Protein AF-A0AA97PR47-F1 (afdb_monomer)

Nearest PDB structures (foldseek):
  2wfc-assembly1_D  TM=9.381E-01  e=3.858E-17  Arenicola marina
  4k7i-assembly1_A  TM=9.288E-01  e=1.429E-16  Homo sapiens
  1urm-assembly1_A  TM=9.280E-01  e=3.703E-16  Homo sapiens
  2xhf-assembly1_B  TM=8.913E-01  e=1.057E-13  Alvinella pompejana
  2pwj-assembly2_B  TM=8.732E-01  e=4.157E-13  unclassified

Organism: Pyricularia oryzae (strain Y34) (NCBI:txid1143189)

Radius of gyration: 25.34 Å; Cα contacts (8 Å, |Δi|>4): 608; chains: 1; bounding box: 67×64×57 Å

Foldseek 3Di:
DDPQFQKDWDDADPVRRFTKIKGWEQEDEQDDPLQAAFQDGDRHHTYGYFNHHLPDQPSVLSVLVRLCVLLVHDSVQWAWPDQSNHSTTIIIGTPDLRDDDRVSSVVSSSVSSVVRNVDSDDDDPDPPPDDDDDDDDDDDDDDDPDPPPPDPDPDQPQAAFAPAFADQDQQKAALAPVRTDGVLVVQQPWWAKEWEAFDQPDDCVQPFALVLLLPDPCNVVGTAAEYEKLDHNNSQHVSCCVSCVPCPSNYTYIHRVPCPSQVSNVQWDAPCVPPVGIIGFTWMFTGDNRTGRGIQTDPVRHDADCRGPVNVVD

Secondary structure (DSSP, 8-state):
----SSEEEE--BTTB-S-EEEEEEEEE-S--GGG-EEEEE-SS-EEEE-SS-SSTTHHHHHHHHHHHHHHT--GGGEEEEE-TTSSEEEEEE-SGGG-S-HHHHHHHHHHHHHHHHH--S---SSTTS-------PPP---------------PPPSS--TTPBPP--TTEE-SSTT-EE-HHHHTSS--EEEEEES-TT-HHIIIIIHHHHHT-GGGGTS-EEEEEESS-HHHHHHHHHHH-TTS-S-EEEEE-TTSHHHHHTT-EE--HHHHSS-EEPPEEEEEETTEEEEEEE-TTSS-SSTTSHHHHH-

Mean predicted aligned error: 18.0 Å

InterPro domains:
  IPR003746 Protein of unknown function DUF167 [MF_00634] (17-108)
  IPR003746 Protein of unknown function DUF167 [PF02594] (21-94)
  IPR003746 Protein of unknown function DUF167 [SM01152] (19-95)
  IPR003746 Protein of unknown function DUF167 [TIGR00251] (22-93)
  IPR013740 Redoxin [PF08534] (161-313)
  IPR036249 Thioredoxin-like superfamily [SSF52833] (160-313)
  IPR036591 YggU-like superfamily [G3DSA:3.30.1200.10] (10-106)
  IPR036591 YggU-like superfamily [SSF69786] (21-96)
  IPR037944 Peroxiredoxin-5-like [PTHR10430] (159-313)
  IPR037944 Peroxiredoxin-5-like [cd03013] (163-313)

Structure (mmCIF, N/CA/C/O backbone):
data_AF-A0AA97PR47-F1
#
_entry.id   AF-A0AA97PR47-F1
#
loop_
_atom_site.group_PDB
_atom_site.id
_atom_site.type_symbol
_atom_site.label_atom_id
_atom_site.label_alt_id
_atom_site.label_comp_id
_atom_site.label_asym_id
_atom_site.label_entity_id
_atom_site.label_seq_id
_atom_site.pdbx_PDB_ins_code
_atom_site.Cartn_x
_atom_site.Cartn_y
_atom_site.Cartn_z
_atom_site.occupancy
_atom_site.B_iso_or_equiv
_atom_site.auth_seq_id
_atom_site.auth_comp_id
_atom_site.auth_asym_id
_atom_site.auth_atom_id
_atom_site.pdbx_PDB_model_num
ATOM 1 N N . MET A 1 1 ? 42.568 -23.099 -20.112 1.00 41.06 1 MET A N 1
ATOM 2 C CA . MET A 1 1 ? 42.626 -22.320 -21.371 1.00 41.06 1 MET A CA 1
ATOM 3 C C . MET A 1 1 ? 41.409 -22.764 -22.174 1.00 41.06 1 MET A C 1
ATOM 5 O O . MET A 1 1 ? 41.333 -23.950 -22.427 1.00 41.06 1 MET A O 1
ATOM 9 N N . SER A 1 2 ? 40.358 -21.990 -22.435 1.00 37.09 2 SER A N 1
ATOM 10 C CA . SER A 1 2 ? 40.211 -20.559 -22.714 1.00 37.09 2 SER A CA 1
ATOM 11 C C . SER A 1 2 ? 39.035 -19.954 -21.923 1.00 37.09 2 SER A C 1
ATOM 13 O O . SER A 1 2 ? 37.880 -20.312 -22.112 1.00 37.09 2 SER A O 1
ATOM 15 N N . GLN A 1 3 ? 39.320 -19.012 -21.020 1.00 44.62 3 GLN A N 1
ATOM 16 C CA . GLN A 1 3 ? 38.288 -18.185 -20.379 1.00 44.62 3 GLN A CA 1
ATOM 17 C C . GLN A 1 3 ? 38.191 -16.835 -21.090 1.00 44.62 3 GLN A C 1
ATOM 19 O O . GLN A 1 3 ? 38.494 -15.792 -20.518 1.00 44.62 3 GLN A O 1
ATOM 24 N N . LEU A 1 4 ? 37.803 -16.875 -22.360 1.00 48.03 4 LEU A N 1
ATOM 25 C CA . LEU A 1 4 ? 37.460 -15.699 -23.155 1.00 48.03 4 LEU A CA 1
ATOM 26 C C . LEU A 1 4 ? 36.195 -16.049 -23.929 1.00 48.03 4 LEU A C 1
ATOM 28 O O . LEU A 1 4 ? 36.236 -16.554 -25.041 1.00 48.03 4 LEU A O 1
ATOM 32 N N . GLY A 1 5 ? 35.082 -15.880 -23.229 1.00 62.56 5 GLY A N 1
ATOM 33 C CA . GLY A 1 5 ? 33.738 -15.985 -23.755 1.00 62.56 5 GLY A CA 1
ATOM 34 C C . GLY A 1 5 ? 32.876 -14.933 -23.063 1.00 62.56 5 GLY A C 1
ATOM 35 O O . GLY A 1 5 ? 33.103 -14.607 -21.891 1.00 62.56 5 GLY A O 1
ATOM 36 N N . SER A 1 6 ? 31.862 -14.432 -23.756 1.00 72.69 6 SER A N 1
ATOM 37 C CA . SER A 1 6 ? 30.798 -13.576 -23.225 1.00 72.69 6 SER A CA 1
ATOM 38 C C . SER A 1 6 ? 30.040 -14.226 -22.059 1.00 72.69 6 SER A C 1
ATOM 40 O O . SER A 1 6 ? 29.321 -13.543 -21.331 1.00 72.69 6 SER A O 1
ATOM 42 N N . ILE A 1 7 ? 30.243 -15.531 -21.843 1.00 84.50 7 ILE A N 1
ATOM 43 C CA . ILE A 1 7 ? 29.637 -16.357 -20.803 1.00 84.50 7 ILE A CA 1
ATOM 44 C C . ILE A 1 7 ? 30.730 -17.084 -20.014 1.00 84.50 7 ILE A C 1
ATOM 46 O O . ILE A 1 7 ? 31.576 -17.764 -20.593 1.00 84.50 7 ILE A O 1
ATOM 50 N N . ARG A 1 8 ? 30.694 -16.982 -18.685 1.00 84.44 8 ARG A N 1
ATOM 51 C CA . ARG A 1 8 ? 31.616 -17.664 -17.769 1.00 84.44 8 ARG A CA 1
ATOM 52 C C . ARG A 1 8 ? 30.838 -18.401 -16.688 1.00 84.44 8 ARG A C 1
ATOM 54 O O . ARG A 1 8 ? 30.037 -17.792 -15.990 1.00 84.44 8 ARG A O 1
ATOM 61 N N . TYR A 1 9 ? 31.108 -19.685 -16.501 1.00 82.44 9 TYR A N 1
ATOM 62 C CA . TYR A 1 9 ? 30.558 -20.444 -15.382 1.00 82.44 9 TYR A CA 1
ATOM 63 C C . TYR A 1 9 ? 31.416 -20.262 -14.124 1.00 82.44 9 TYR A C 1
ATOM 65 O O . TYR A 1 9 ? 32.647 -20.218 -14.187 1.00 82.44 9 TYR A O 1
ATOM 73 N N . VAL A 1 10 ? 30.761 -20.135 -12.975 1.00 81.88 10 VAL A N 1
ATOM 74 C CA . VAL A 1 10 ? 31.379 -20.060 -11.653 1.00 81.88 10 VAL A CA 1
ATOM 75 C C . VAL A 1 10 ? 30.802 -21.194 -10.817 1.00 81.88 10 VAL A C 1
ATOM 77 O O . VAL A 1 10 ? 29.638 -21.159 -10.418 1.00 81.88 10 VAL A O 1
ATOM 80 N N . ALA A 1 11 ? 31.622 -22.212 -10.563 1.00 75.56 11 ALA A N 1
ATOM 81 C CA . ALA A 1 11 ? 31.236 -23.341 -9.729 1.00 75.56 11 ALA A CA 1
ATOM 82 C C . ALA A 1 11 ? 30.992 -22.908 -8.273 1.00 75.56 11 ALA A C 1
ATOM 84 O O . ALA A 1 11 ? 31.583 -21.941 -7.782 1.00 75.56 11 ALA A O 1
ATOM 85 N N . ALA A 1 12 ? 30.142 -23.658 -7.571 1.00 72.56 12 ALA A N 1
ATOM 86 C CA . ALA A 1 12 ? 29.904 -23.453 -6.149 1.00 72.56 12 ALA A CA 1
ATOM 87 C C . ALA A 1 12 ? 31.213 -23.594 -5.352 1.00 72.56 12 ALA A C 1
ATOM 89 O O . ALA A 1 12 ? 32.002 -24.514 -5.567 1.00 72.56 12 ALA A O 1
ATOM 90 N N . THR A 1 13 ? 31.436 -22.692 -4.401 1.00 71.94 13 THR A N 1
ATOM 91 C CA . THR A 1 13 ? 32.586 -22.725 -3.487 1.00 71.94 13 THR A CA 1
ATOM 92 C C . THR A 1 13 ? 32.103 -22.741 -2.040 1.00 71.94 13 THR A C 1
ATOM 94 O O . THR A 1 13 ? 30.945 -22.441 -1.759 1.00 71.94 13 THR A O 1
ATOM 97 N N . LYS A 1 14 ? 33.000 -23.005 -1.079 1.00 60.78 14 LYS A N 1
ATOM 98 C CA . LYS A 1 14 ? 32.672 -22.934 0.361 1.00 60.78 14 LYS A CA 1
ATOM 99 C C . LYS A 1 14 ? 32.077 -21.578 0.792 1.00 60.78 14 LYS A C 1
ATOM 101 O O . LYS A 1 14 ? 31.361 -21.530 1.784 1.00 60.78 14 LYS A O 1
ATOM 106 N N . LYS A 1 15 ? 32.366 -20.492 0.060 1.00 56.78 15 LYS A N 1
ATOM 107 C CA . LYS A 1 15 ? 31.888 -19.123 0.336 1.00 56.78 15 LYS A CA 1
ATOM 108 C C . LYS A 1 15 ? 30.610 -18.755 -0.440 1.00 56.78 15 LYS A C 1
ATOM 110 O O . LYS A 1 15 ? 29.931 -17.800 -0.077 1.00 56.78 15 LYS A O 1
ATOM 115 N N . SER A 1 16 ? 30.271 -19.492 -1.498 1.00 59.31 16 SER A N 1
ATOM 116 C CA . SER A 1 16 ? 29.069 -19.276 -2.314 1.00 59.31 16 SER A CA 1
ATOM 117 C C . SER A 1 16 ? 28.518 -20.637 -2.748 1.00 59.31 16 SER A C 1
ATOM 119 O O . SER A 1 16 ? 29.044 -21.226 -3.692 1.00 59.31 16 SER A O 1
ATOM 121 N N . PRO A 1 17 ? 27.498 -21.166 -2.046 1.00 60.16 17 PRO A N 1
ATOM 122 C CA . PRO A 1 17 ? 27.082 -22.564 -2.170 1.00 60.16 17 PRO A CA 1
ATOM 123 C C . PRO A 1 17 ? 26.329 -22.879 -3.471 1.00 60.16 17 PRO A C 1
ATOM 125 O O . PRO A 1 17 ? 26.048 -24.042 -3.743 1.00 60.16 17 PRO A O 1
ATOM 128 N N . LEU A 1 18 ? 25.994 -21.864 -4.270 1.00 66.56 18 LEU A N 1
ATOM 129 C CA . LEU A 1 18 ? 25.278 -22.011 -5.532 1.00 66.56 18 LEU A CA 1
ATOM 130 C C . LEU A 1 18 ? 26.221 -21.732 -6.700 1.00 66.56 18 LEU A C 1
ATOM 132 O O . LEU A 1 18 ? 26.948 -20.739 -6.693 1.00 66.56 18 LEU A O 1
ATOM 136 N N . ALA A 1 19 ? 26.188 -22.610 -7.701 1.00 76.62 19 ALA A N 1
ATOM 137 C CA . ALA A 1 19 ? 26.830 -22.350 -8.978 1.00 76.62 19 ALA A CA 1
ATOM 138 C C . ALA A 1 19 ? 26.094 -21.223 -9.714 1.00 76.62 19 ALA A C 1
ATOM 140 O O . ALA A 1 19 ? 24.863 -21.137 -9.662 1.00 76.62 19 ALA A O 1
ATOM 141 N N . ALA A 1 20 ? 26.849 -20.356 -10.380 1.00 82.62 20 ALA A N 1
ATOM 142 C CA . ALA A 1 20 ? 26.328 -19.172 -11.046 1.00 82.62 20 ALA A CA 1
ATOM 143 C C . ALA A 1 20 ? 26.985 -18.973 -12.412 1.00 82.62 20 ALA A C 1
ATOM 145 O O . ALA A 1 20 ? 28.106 -19.414 -12.661 1.00 82.62 20 ALA A O 1
ATOM 146 N N . LEU A 1 21 ? 26.293 -18.275 -13.303 1.00 86.94 21 LEU A N 1
ATOM 147 C CA . LEU A 1 21 ? 26.762 -17.966 -14.646 1.00 86.94 21 LEU A CA 1
ATOM 148 C C . LEU A 1 21 ? 26.925 -16.453 -14.798 1.00 86.94 21 LEU A C 1
ATOM 150 O O . LEU A 1 21 ? 26.006 -15.690 -14.531 1.00 86.94 21 LEU A O 1
ATOM 154 N N . LEU A 1 22 ? 28.109 -16.009 -15.198 1.00 88.00 22 LEU A N 1
ATOM 155 C CA . LEU A 1 22 ? 28.434 -14.610 -15.437 1.00 88.00 22 LEU A CA 1
ATOM 156 C C . LEU A 1 22 ? 28.347 -14.308 -16.932 1.00 88.00 22 LEU A C 1
ATOM 158 O O . LEU A 1 22 ? 29.088 -14.884 -17.725 1.00 88.00 22 LEU A O 1
ATOM 162 N N . LEU A 1 23 ? 27.485 -13.367 -17.301 1.00 89.19 23 LEU A N 1
ATOM 163 C CA . LEU A 1 23 ? 27.398 -12.808 -18.645 1.00 89.19 23 LEU A CA 1
ATOM 164 C C . LEU A 1 23 ? 28.085 -11.453 -18.705 1.00 89.19 23 LEU A C 1
ATOM 166 O O . LEU A 1 23 ? 27.822 -10.580 -17.875 1.00 89.19 23 LEU A O 1
ATOM 170 N N . LYS A 1 24 ? 28.911 -11.254 -19.725 1.00 90.19 24 LYS A N 1
ATOM 171 C CA . LYS A 1 24 ? 29.370 -9.932 -20.143 1.00 90.19 24 LYS A CA 1
ATOM 172 C C . LYS A 1 24 ? 28.381 -9.379 -21.154 1.00 90.19 24 LYS A C 1
ATOM 174 O O . LYS A 1 24 ? 28.201 -9.955 -22.224 1.00 90.19 24 LYS A O 1
ATOM 179 N N . CYS A 1 25 ? 27.758 -8.263 -20.815 1.00 89.31 25 CYS A N 1
ATOM 180 C CA . CYS A 1 25 ? 26.741 -7.629 -21.636 1.00 89.31 25 CYS A CA 1
ATOM 181 C C . CYS A 1 25 ? 27.183 -6.224 -22.042 1.00 89.31 25 CYS A C 1
ATOM 183 O O . CYS A 1 25 ? 27.591 -5.439 -21.186 1.00 89.31 25 CYS A O 1
ATOM 185 N N . HIS A 1 26 ? 27.027 -5.889 -23.319 1.00 90.06 26 HIS A N 1
ATOM 186 C CA . HIS A 1 26 ? 27.176 -4.529 -23.824 1.00 90.06 26 HIS A CA 1
ATOM 187 C C . HIS A 1 26 ? 25.794 -3.933 -24.090 1.00 90.06 26 HIS A C 1
ATOM 189 O O . HIS A 1 26 ? 25.051 -4.417 -24.942 1.00 90.06 26 HIS A O 1
ATOM 195 N N . VAL A 1 27 ? 25.423 -2.899 -23.342 1.00 90.06 27 VAL A N 1
ATOM 196 C CA . VAL A 1 27 ? 24.063 -2.351 -23.337 1.00 90.06 27 VAL A CA 1
ATOM 197 C C . VAL A 1 27 ? 23.990 -1.081 -24.182 1.00 90.06 27 VAL A C 1
ATOM 199 O O . VAL A 1 27 ? 24.703 -0.115 -23.917 1.00 90.06 27 VAL A O 1
ATOM 202 N N . LYS A 1 28 ? 23.080 -1.060 -25.157 1.00 88.25 28 LYS A N 1
ATOM 203 C CA . LYS A 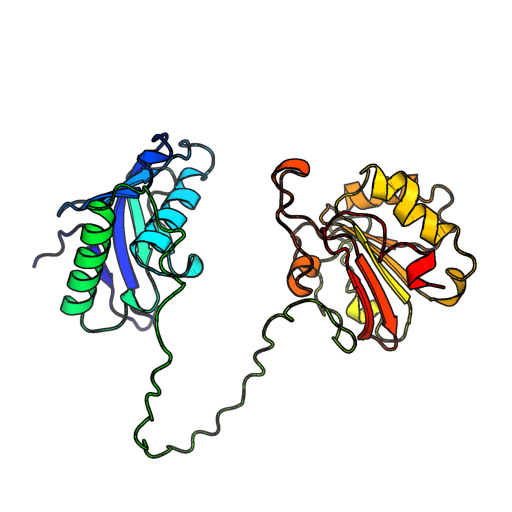1 28 ? 22.728 0.081 -26.012 1.00 88.25 28 LYS A CA 1
ATOM 204 C C . LYS A 1 28 ? 21.407 0.696 -25.508 1.00 88.25 28 LYS A C 1
ATOM 206 O O . LYS A 1 28 ? 20.338 0.163 -25.819 1.00 88.25 28 LYS A O 1
ATOM 211 N N . PRO A 1 29 ? 21.460 1.752 -24.672 1.00 86.44 29 PRO A N 1
ATOM 212 C CA . PRO A 1 29 ? 20.271 2.404 -24.124 1.00 86.44 29 PRO A CA 1
ATOM 213 C C . PRO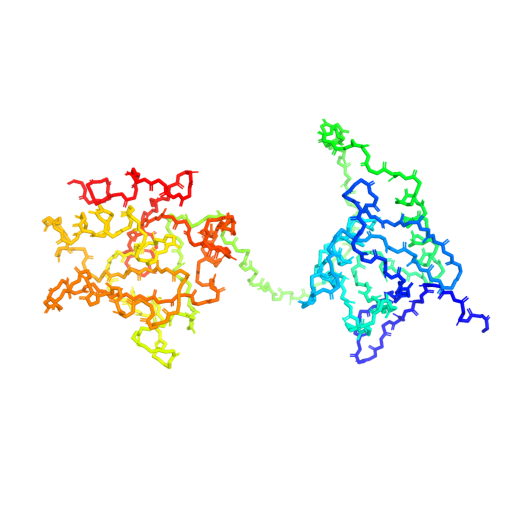 A 1 29 ? 19.579 3.310 -25.149 1.00 86.44 29 PRO A C 1
ATOM 215 O O . PRO A 1 29 ? 20.198 3.757 -26.113 1.00 86.44 29 PRO A O 1
ATOM 218 N N . GLY A 1 30 ? 18.302 3.618 -24.912 1.00 82.38 30 GLY A N 1
ATOM 219 C CA . GLY A 1 30 ? 17.502 4.493 -25.777 1.00 82.38 30 GLY A CA 1
ATOM 220 C C . GLY A 1 30 ? 17.072 3.854 -27.102 1.00 82.38 30 GLY A C 1
ATOM 221 O O . GLY A 1 30 ? 16.787 4.564 -28.067 1.00 82.38 30 GLY A O 1
ATOM 222 N N . ALA A 1 31 ? 17.033 2.523 -27.181 1.00 81.12 31 ALA A N 1
ATOM 223 C CA . ALA A 1 31 ? 16.500 1.829 -28.347 1.00 81.12 31 ALA A CA 1
ATOM 224 C C . ALA A 1 31 ? 14.974 2.028 -28.466 1.00 81.12 31 ALA A C 1
ATOM 226 O O . ALA A 1 31 ? 14.256 2.217 -27.489 1.00 81.12 31 ALA A O 1
ATOM 227 N N . SER A 1 32 ? 14.435 1.946 -29.680 1.00 78.81 32 SER A N 1
ATOM 228 C CA . SER A 1 32 ? 12.980 1.896 -29.879 1.00 78.81 32 SER A CA 1
ATOM 229 C C . SER A 1 32 ? 12.398 0.638 -29.225 1.00 78.81 32 SER A C 1
ATOM 231 O O . SER A 1 32 ? 13.042 -0.408 -29.282 1.00 78.81 32 SER A O 1
ATOM 233 N N . LYS A 1 33 ? 11.157 0.680 -28.717 1.00 74.50 33 LYS A N 1
ATOM 234 C CA . LYS A 1 33 ? 10.490 -0.491 -28.102 1.00 74.50 33 LYS A CA 1
ATOM 235 C C . LYS A 1 33 ? 10.511 -1.753 -28.985 1.00 74.50 33 LYS A C 1
ATOM 237 O O . LYS A 1 33 ? 10.700 -2.845 -28.475 1.00 74.50 33 LYS A O 1
ATOM 242 N N . ALA A 1 34 ? 10.415 -1.604 -30.310 1.00 74.25 34 ALA A N 1
ATOM 243 C CA . ALA A 1 34 ? 10.492 -2.718 -31.268 1.00 74.25 34 ALA A CA 1
ATOM 244 C C . ALA A 1 34 ? 11.881 -3.390 -31.370 1.00 74.25 34 ALA A C 1
ATOM 246 O O . ALA A 1 34 ? 12.005 -4.497 -31.885 1.00 74.25 34 ALA A O 1
ATOM 247 N N . ARG A 1 35 ? 12.939 -2.711 -30.909 1.00 73.62 35 ARG A N 1
ATOM 248 C CA . ARG A 1 35 ? 14.331 -3.191 -30.926 1.00 73.62 35 ARG A CA 1
ATOM 249 C C . ARG A 1 35 ? 14.827 -3.577 -29.533 1.00 73.62 35 ARG A C 1
ATOM 251 O O . ARG A 1 35 ? 16.013 -3.835 -29.373 1.00 73.62 35 ARG A O 1
ATOM 258 N N . GLU A 1 36 ? 13.954 -3.574 -28.529 1.00 81.50 36 GLU A N 1
ATOM 259 C CA . GLU A 1 36 ? 14.299 -3.982 -27.170 1.00 81.50 36 GLU A CA 1
ATOM 260 C C . GLU A 1 36 ? 14.486 -5.504 -27.106 1.00 81.50 36 GLU A C 1
ATOM 262 O O . GLU A 1 36 ? 13.597 -6.260 -27.493 1.00 81.50 36 GLU A O 1
ATOM 267 N N . GLY A 1 37 ? 15.647 -5.962 -26.634 1.00 85.62 37 GLY A N 1
ATOM 268 C CA . GLY A 1 37 ? 15.981 -7.385 -26.620 1.00 85.62 37 GLY A CA 1
ATOM 269 C C . GLY A 1 37 ? 17.475 -7.678 -26.744 1.00 85.62 37 GLY A C 1
ATOM 270 O O . GLY A 1 37 ? 18.323 -6.789 -26.632 1.00 85.62 37 GLY A O 1
ATOM 271 N N . VAL A 1 38 ? 17.797 -8.952 -26.980 1.00 86.56 38 VAL A N 1
ATOM 272 C CA . VAL A 1 38 ? 19.162 -9.392 -27.304 1.00 86.56 38 VAL A CA 1
ATOM 273 C C . VAL A 1 38 ? 19.432 -9.059 -28.769 1.00 86.56 38 VAL A C 1
ATOM 275 O O . VAL A 1 38 ? 18.811 -9.635 -29.656 1.00 86.56 38 VAL A O 1
ATOM 278 N N . ALA A 1 39 ? 20.340 -8.124 -29.031 1.00 81.75 39 ALA A N 1
ATOM 279 C CA . ALA A 1 39 ? 20.661 -7.690 -30.388 1.00 81.75 39 ALA A CA 1
ATOM 280 C C . ALA A 1 39 ? 21.570 -8.702 -31.092 1.00 81.75 39 ALA A C 1
ATOM 282 O O . ALA A 1 39 ? 21.288 -9.121 -32.212 1.00 81.75 39 ALA A O 1
ATOM 283 N N . ALA A 1 40 ? 22.636 -9.126 -30.415 1.00 81.19 40 ALA A N 1
ATOM 284 C CA . ALA A 1 40 ? 23.590 -10.098 -30.925 1.00 81.19 40 ALA A CA 1
ATOM 285 C C . ALA A 1 40 ? 24.284 -10.827 -29.771 1.00 81.19 40 ALA A C 1
ATOM 287 O O . ALA A 1 40 ? 24.450 -10.287 -28.678 1.00 81.19 40 ALA A O 1
ATOM 288 N N . VAL A 1 41 ? 24.717 -12.058 -30.027 1.00 84.31 41 VAL A N 1
ATOM 289 C CA . VAL A 1 41 ? 25.538 -12.844 -29.101 1.00 84.31 41 VAL A CA 1
ATOM 290 C C . VAL A 1 41 ? 26.885 -13.061 -29.776 1.00 84.31 41 VAL A C 1
ATOM 292 O O . VAL A 1 41 ? 26.957 -13.842 -30.725 1.00 84.31 41 VAL A O 1
ATOM 295 N N . THR A 1 42 ? 27.923 -12.356 -29.326 1.00 80.62 42 THR A N 1
ATOM 296 C CA . THR A 1 42 ? 29.298 -12.556 -29.803 1.00 80.62 42 THR A CA 1
ATOM 297 C C . THR A 1 42 ? 30.119 -13.324 -28.772 1.00 80.62 42 THR A C 1
ATOM 299 O O . THR A 1 42 ? 29.682 -13.546 -27.635 1.00 80.62 42 THR A O 1
ATOM 302 N N . ASP A 1 43 ? 31.319 -13.738 -29.169 1.00 76.19 43 ASP A N 1
ATOM 303 C CA . ASP A 1 43 ? 32.248 -14.426 -28.274 1.00 76.19 43 ASP A CA 1
ATOM 304 C C . ASP A 1 43 ? 32.798 -13.490 -27.187 1.00 76.19 43 ASP A C 1
ATOM 306 O O . ASP A 1 43 ? 33.157 -13.960 -26.114 1.00 76.19 43 ASP A O 1
ATOM 310 N N . ASP A 1 44 ? 32.765 -12.168 -27.390 1.00 78.25 44 ASP A N 1
ATOM 311 C CA . ASP A 1 44 ? 33.285 -11.186 -26.430 1.00 78.25 44 ASP A CA 1
ATOM 312 C C . ASP A 1 44 ? 32.210 -10.609 -25.498 1.00 78.25 44 ASP A C 1
ATOM 314 O O . ASP A 1 44 ? 32.446 -10.440 -24.294 1.00 78.25 44 ASP A O 1
ATOM 318 N N . ALA A 1 45 ? 31.014 -10.322 -26.025 1.00 85.44 45 ALA A N 1
ATOM 319 C CA . ALA A 1 45 ? 29.905 -9.764 -25.256 1.00 85.44 45 ALA A CA 1
ATOM 320 C C . ALA A 1 45 ? 28.525 -10.127 -25.832 1.00 85.44 45 ALA A C 1
ATOM 322 O O . ALA A 1 45 ? 28.336 -10.346 -27.026 1.00 85.44 45 ALA A O 1
ATOM 323 N N . VAL A 1 46 ? 27.517 -10.134 -24.965 1.00 88.31 46 VAL A N 1
ATOM 324 C CA . VAL A 1 46 ? 26.108 -10.170 -25.366 1.00 88.31 46 VAL A CA 1
ATOM 325 C C . VAL A 1 46 ? 25.636 -8.735 -25.574 1.00 88.31 46 VAL A C 1
ATOM 327 O O . VAL A 1 46 ? 25.560 -7.957 -24.622 1.00 88.31 46 VAL A O 1
ATOM 330 N N . GLU A 1 47 ? 25.319 -8.359 -26.807 1.00 87.94 47 GLU A N 1
ATOM 331 C CA . GLU A 1 47 ? 24.765 -7.041 -27.095 1.00 87.94 47 GLU A CA 1
ATOM 332 C C . GLU A 1 47 ? 23.281 -6.991 -26.729 1.00 87.94 47 GLU A C 1
ATOM 334 O O . GLU A 1 47 ? 22.471 -7.783 -27.217 1.00 87.94 47 GLU A O 1
ATOM 339 N N . LEU A 1 48 ? 22.908 -6.027 -25.893 1.00 89.12 48 LEU A N 1
ATOM 340 C CA . LEU A 1 48 ? 21.540 -5.813 -25.439 1.00 89.12 48 LEU A CA 1
ATOM 341 C C . LEU A 1 48 ? 21.068 -4.427 -25.859 1.00 89.12 48 LEU A C 1
ATOM 343 O O . LEU A 1 48 ? 21.723 -3.430 -25.564 1.00 89.12 48 LEU A O 1
ATOM 347 N N . CYS A 1 49 ? 19.897 -4.352 -26.474 1.00 86.38 49 CYS A N 1
ATOM 348 C CA . CYS A 1 49 ? 19.208 -3.096 -26.731 1.00 86.38 49 CYS A CA 1
ATOM 349 C C . CYS A 1 49 ? 18.121 -2.913 -25.675 1.00 86.38 49 CYS A C 1
ATOM 351 O O . CYS A 1 49 ? 17.261 -3.780 -25.506 1.00 86.38 49 CYS A O 1
ATOM 353 N N . VAL A 1 50 ? 18.149 -1.786 -24.967 1.00 88.00 50 VAL A N 1
ATOM 354 C CA . VAL A 1 50 ? 17.130 -1.443 -23.966 1.00 88.00 50 VAL A CA 1
ATOM 355 C C . VAL A 1 50 ? 16.470 -0.126 -24.331 1.00 88.00 50 VAL A C 1
ATOM 357 O O . VAL A 1 50 ? 17.136 0.811 -24.772 1.00 88.00 50 VAL A O 1
ATOM 360 N N . SER A 1 51 ? 15.152 -0.057 -24.159 1.00 84.25 51 SER A N 1
ATOM 361 C CA . SER A 1 51 ? 14.384 1.153 -24.463 1.00 84.25 51 SER A CA 1
ATOM 362 C C . SER A 1 51 ? 14.573 2.257 -23.424 1.00 84.25 51 SER A C 1
ATOM 364 O O . SER A 1 51 ? 14.472 3.441 -23.745 1.00 84.25 51 SER A O 1
ATOM 366 N N . ALA A 1 52 ? 14.931 1.876 -22.196 1.00 85.12 52 ALA A N 1
ATOM 367 C CA . ALA A 1 52 ? 15.268 2.797 -21.122 1.00 85.12 52 ALA A CA 1
ATOM 368 C C . ALA A 1 52 ? 16.466 3.693 -21.479 1.00 85.12 52 ALA A C 1
ATOM 370 O O . ALA A 1 52 ? 17.446 3.252 -22.093 1.00 85.12 52 ALA A O 1
ATOM 371 N N . GLN A 1 53 ? 16.402 4.955 -21.052 1.00 84.38 53 GLN A N 1
ATOM 372 C CA . GLN A 1 53 ? 17.517 5.887 -21.188 1.00 84.38 53 GLN A CA 1
ATOM 373 C C . GLN A 1 53 ? 18.613 5.576 -20.157 1.00 84.38 53 GLN A C 1
ATOM 375 O O . GLN A 1 53 ? 18.388 4.911 -19.145 1.00 84.38 53 GLN A O 1
ATOM 380 N N . ALA A 1 54 ? 19.827 6.076 -20.398 1.00 78.25 54 ALA A N 1
ATOM 381 C CA . ALA A 1 54 ? 20.956 5.953 -19.474 1.00 78.25 54 ALA A CA 1
ATOM 382 C C . ALA A 1 54 ? 20.823 6.903 -18.261 1.00 78.25 54 ALA A C 1
ATOM 384 O O . ALA A 1 54 ? 21.733 7.677 -17.973 1.00 78.25 54 ALA A O 1
ATOM 385 N N . ARG A 1 55 ? 19.677 6.877 -17.570 1.00 77.25 55 ARG A N 1
ATOM 386 C CA . ARG A 1 55 ? 19.351 7.725 -16.413 1.00 77.25 55 ARG A CA 1
ATOM 387 C C . ARG A 1 55 ? 19.100 6.858 -15.182 1.00 77.25 55 ARG A C 1
ATOM 389 O O . ARG A 1 55 ? 18.492 5.799 -15.290 1.00 77.25 55 ARG A O 1
ATOM 396 N N . GLU A 1 56 ? 19.659 7.276 -14.046 1.00 72.12 56 GLU A N 1
ATOM 397 C CA . GLU A 1 56 ? 19.393 6.779 -12.680 1.00 72.12 56 GLU A CA 1
ATOM 398 C C . GLU A 1 56 ? 19.047 5.278 -12.520 1.00 72.12 56 GLU A C 1
ATOM 400 O O . GLU A 1 56 ? 18.140 4.886 -11.793 1.00 72.12 56 GLU A O 1
ATOM 405 N N . GLY A 1 57 ? 19.792 4.390 -13.188 1.00 78.75 57 GLY A N 1
ATOM 406 C CA . GLY A 1 57 ? 19.622 2.939 -13.041 1.00 78.75 57 GLY A CA 1
ATOM 407 C C . GLY A 1 57 ? 18.411 2.328 -13.762 1.00 78.75 57 GLY A C 1
ATOM 408 O O . GLY A 1 57 ? 18.214 1.114 -13.664 1.00 78.75 57 GLY A O 1
ATOM 409 N N . GLU A 1 58 ? 17.647 3.088 -14.546 1.00 81.75 58 GLU A N 1
ATOM 410 C CA . GLU A 1 58 ? 16.551 2.558 -15.374 1.00 81.75 58 GLU A CA 1
ATOM 411 C C . GLU A 1 58 ? 17.053 1.528 -16.390 1.00 81.75 58 GLU A C 1
ATOM 413 O O . GLU A 1 58 ? 16.495 0.436 -16.514 1.00 81.75 58 GLU A O 1
ATOM 418 N N . ALA A 1 59 ? 18.185 1.817 -17.041 1.00 80.62 59 ALA A N 1
ATOM 419 C CA . ALA A 1 59 ? 18.851 0.874 -17.936 1.00 80.62 59 ALA A CA 1
ATOM 420 C C . ALA A 1 59 ? 19.248 -0.432 -17.223 1.00 80.62 59 ALA A C 1
ATOM 422 O O . ALA A 1 59 ? 19.189 -1.502 -17.822 1.00 80.62 59 ALA A O 1
ATOM 423 N N . ASN A 1 60 ? 19.604 -0.380 -15.934 1.00 88.31 60 ASN A N 1
ATOM 424 C CA . ASN A 1 60 ? 19.953 -1.577 -15.162 1.00 88.31 60 ASN A CA 1
ATOM 425 C C . ASN A 1 60 ? 18.717 -2.455 -14.926 1.00 88.31 60 ASN A C 1
ATOM 427 O O . ASN A 1 60 ? 18.780 -3.669 -15.114 1.00 88.31 60 ASN A O 1
ATOM 431 N N . LYS A 1 61 ? 17.577 -1.842 -14.581 1.00 87.56 61 LYS A N 1
ATOM 432 C CA . LYS A 1 61 ? 16.296 -2.550 -14.430 1.00 87.56 61 LYS A CA 1
ATOM 433 C C . LYS A 1 61 ? 15.848 -3.175 -15.755 1.00 87.56 61 LYS A C 1
ATOM 435 O O . LYS A 1 61 ? 15.450 -4.338 -15.775 1.00 87.56 61 LYS A O 1
ATOM 440 N N . ALA A 1 62 ? 15.973 -2.441 -16.860 1.00 87.69 62 ALA A N 1
ATOM 441 C CA . ALA A 1 62 ? 15.618 -2.934 -18.189 1.00 87.69 62 ALA A CA 1
ATOM 442 C C . ALA A 1 62 ? 16.476 -4.140 -18.614 1.00 87.69 62 ALA A C 1
ATOM 444 O O . ALA A 1 62 ? 15.942 -5.131 -19.104 1.00 87.69 62 ALA A O 1
ATOM 445 N N . VAL A 1 63 ? 17.786 -4.117 -18.342 1.00 88.12 63 VAL A N 1
ATOM 446 C CA . VAL A 1 63 ? 18.694 -5.249 -18.617 1.00 88.12 63 VAL A CA 1
ATOM 447 C C . VAL A 1 63 ? 18.259 -6.517 -17.882 1.00 88.12 63 VAL A C 1
ATOM 449 O O . VAL A 1 63 ? 18.218 -7.589 -18.486 1.00 88.12 63 VAL A O 1
ATOM 452 N N . VAL A 1 64 ? 17.895 -6.402 -16.601 1.00 89.62 64 VAL A N 1
ATOM 453 C CA . VAL A 1 64 ? 17.405 -7.539 -15.802 1.00 89.62 64 VAL A CA 1
ATOM 454 C C . VAL A 1 64 ? 16.135 -8.129 -16.417 1.00 89.62 64 VAL A C 1
ATOM 456 O O . VAL A 1 64 ? 16.013 -9.348 -16.524 1.00 89.62 64 VAL A O 1
ATOM 459 N N . ILE A 1 65 ? 15.209 -7.283 -16.878 1.00 88.56 65 ILE A N 1
ATOM 460 C CA . ILE A 1 65 ? 13.958 -7.721 -17.512 1.00 88.56 65 ILE A CA 1
ATOM 461 C C . ILE A 1 65 ? 14.228 -8.430 -18.844 1.00 88.56 65 ILE A C 1
ATOM 463 O O . ILE A 1 65 ? 13.679 -9.508 -19.077 1.00 88.56 65 ILE A O 1
ATOM 467 N N . VAL A 1 66 ? 15.069 -7.853 -19.706 1.00 88.44 66 VAL A N 1
ATOM 468 C CA . VAL A 1 66 ? 15.403 -8.431 -21.017 1.00 88.44 66 VAL A CA 1
ATOM 469 C C . VAL A 1 66 ? 16.062 -9.801 -20.857 1.00 88.44 66 VAL A C 1
ATOM 471 O O . VAL A 1 66 ? 15.652 -10.756 -21.515 1.00 88.44 66 VAL A O 1
ATOM 474 N N . LEU A 1 67 ? 17.025 -9.934 -19.943 1.00 88.62 67 LEU A N 1
ATOM 475 C CA . LEU A 1 67 ? 17.719 -11.203 -19.702 1.00 88.62 67 LEU A CA 1
ATOM 476 C C . LEU A 1 67 ? 16.826 -12.251 -19.031 1.00 88.62 67 LEU A C 1
ATOM 478 O O . LEU A 1 67 ? 16.863 -13.416 -19.420 1.00 88.62 67 LEU A O 1
ATOM 482 N N . SER A 1 68 ? 15.984 -11.847 -18.075 1.00 89.00 68 SER A N 1
ATOM 483 C CA . SER A 1 68 ? 14.984 -12.727 -17.453 1.00 89.00 68 SER A CA 1
ATOM 484 C C . SER A 1 68 ? 14.046 -13.329 -18.506 1.00 89.00 68 SER A C 1
ATOM 486 O O . SER A 1 68 ? 13.833 -14.541 -18.509 1.00 89.00 68 SER A O 1
ATOM 488 N N . LYS A 1 69 ? 13.564 -12.515 -19.456 1.00 86.50 69 LYS A N 1
ATOM 489 C CA . LYS A 1 69 ? 12.727 -12.981 -20.574 1.00 86.50 69 LYS A CA 1
ATOM 490 C C . LYS A 1 69 ? 13.492 -13.878 -21.547 1.00 86.50 69 LYS A C 1
ATOM 492 O O . LYS A 1 69 ? 12.979 -14.928 -21.918 1.00 86.50 69 LYS A O 1
ATOM 497 N N . ALA A 1 70 ? 14.707 -13.491 -21.937 1.00 85.88 70 ALA A N 1
ATOM 498 C CA . ALA A 1 70 ? 15.521 -14.247 -22.891 1.00 85.88 70 ALA A CA 1
ATOM 499 C C . ALA A 1 70 ? 15.896 -15.648 -22.376 1.00 85.88 70 ALA A C 1
ATOM 501 O O . ALA A 1 70 ? 15.990 -16.590 -23.158 1.00 85.88 70 ALA A O 1
ATOM 502 N N . LEU A 1 71 ? 16.095 -15.786 -21.063 1.00 85.25 71 LEU A N 1
ATOM 503 C CA . LEU A 1 71 ? 16.537 -17.030 -20.432 1.00 85.25 71 LEU A CA 1
ATOM 504 C C . LEU A 1 71 ? 15.414 -17.811 -19.738 1.00 85.25 71 LEU A C 1
ATOM 506 O O . LEU A 1 71 ? 15.659 -18.916 -19.257 1.00 85.25 71 LEU A O 1
ATOM 510 N N . GLY A 1 72 ? 14.198 -17.259 -19.663 1.00 84.31 72 GLY A N 1
ATOM 511 C CA . GLY A 1 72 ? 13.071 -17.883 -18.961 1.00 84.31 72 GLY A CA 1
ATOM 512 C C . GLY A 1 72 ? 13.294 -18.013 -17.449 1.00 84.31 72 GLY A C 1
ATOM 513 O O . GLY A 1 72 ? 12.869 -18.995 -16.841 1.00 84.31 72 GLY A O 1
ATOM 514 N N . LEU A 1 73 ? 13.996 -17.051 -16.849 1.00 85.50 73 LEU A N 1
ATOM 515 C CA . LEU A 1 73 ? 14.370 -17.045 -15.432 1.00 85.50 73 LEU A CA 1
ATOM 516 C C . LEU A 1 73 ? 13.564 -16.020 -14.641 1.00 85.50 73 LEU A C 1
ATOM 518 O O . LEU A 1 73 ? 13.096 -15.024 -15.194 1.00 85.50 73 LEU A O 1
ATOM 522 N N . ALA A 1 74 ? 13.443 -16.222 -13.328 1.00 84.56 74 ALA A N 1
ATOM 523 C CA . ALA A 1 74 ? 12.860 -15.213 -12.452 1.00 84.56 74 ALA A CA 1
ATOM 524 C C . ALA A 1 74 ? 13.758 -13.965 -12.398 1.00 84.56 74 ALA A C 1
ATOM 526 O O . ALA A 1 74 ? 14.981 -14.060 -12.463 1.00 84.56 74 ALA A O 1
ATOM 527 N N . LYS A 1 75 ? 13.169 -12.774 -12.231 1.00 86.00 75 LYS A N 1
ATOM 528 C CA . LYS A 1 75 ? 13.942 -11.519 -12.117 1.00 86.00 75 LYS A CA 1
ATOM 529 C C . LYS A 1 75 ? 14.914 -11.533 -10.927 1.00 86.00 75 LYS A C 1
ATOM 531 O O . LYS A 1 75 ? 15.957 -10.900 -10.997 1.00 86.00 75 LYS A O 1
ATOM 536 N N . SER A 1 76 ? 14.581 -12.269 -9.861 1.00 85.00 76 SER A N 1
ATOM 537 C CA . SER A 1 76 ? 15.437 -12.483 -8.684 1.00 85.00 76 SER A CA 1
ATOM 538 C C . SER A 1 76 ? 16.719 -13.251 -8.995 1.00 85.00 76 SER A C 1
ATOM 540 O O . SER A 1 76 ? 17.701 -13.126 -8.271 1.00 85.00 76 SER A O 1
ATOM 542 N N . ASP A 1 77 ? 16.715 -14.034 -10.072 1.00 85.31 77 ASP A N 1
ATOM 543 C CA . ASP A 1 77 ? 17.831 -14.893 -10.451 1.00 85.31 77 ASP A CA 1
ATOM 544 C C . ASP A 1 77 ? 18.863 -14.151 -11.311 1.00 85.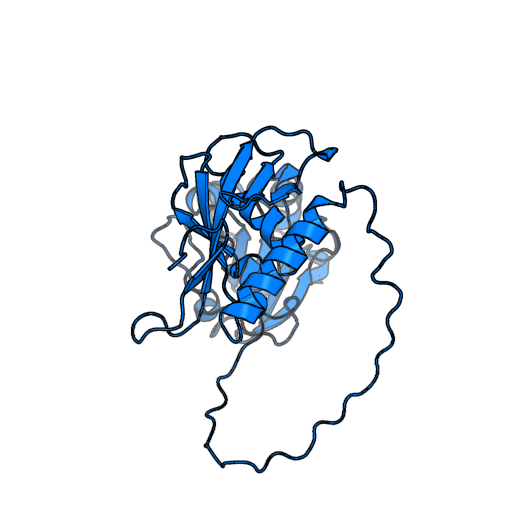31 77 ASP A C 1
ATOM 546 O O . ASP A 1 77 ? 19.907 -14.710 -11.632 1.00 85.31 77 ASP A O 1
ATOM 550 N N . VAL A 1 78 ? 18.601 -12.894 -11.680 1.00 88.88 78 VAL A N 1
ATOM 551 C CA . VAL A 1 78 ? 19.449 -12.085 -12.561 1.00 88.88 78 VAL A CA 1
ATOM 552 C C . VAL A 1 78 ? 19.911 -10.839 -11.809 1.00 88.88 78 VAL A C 1
ATOM 554 O O . VAL A 1 78 ? 19.121 -9.949 -11.507 1.00 88.88 78 VAL A O 1
ATOM 557 N N . THR A 1 79 ? 21.207 -10.748 -11.515 1.00 89.38 79 THR A N 1
ATOM 558 C CA . THR A 1 79 ? 21.796 -9.657 -10.721 1.00 89.38 79 THR A CA 1
ATOM 559 C C . THR A 1 79 ? 22.968 -9.013 -11.449 1.00 89.38 79 THR A C 1
ATOM 561 O O . THR A 1 79 ? 23.896 -9.692 -11.869 1.00 89.38 79 THR A O 1
ATOM 564 N N . ILE A 1 80 ? 22.990 -7.686 -11.565 1.00 89.62 80 ILE A N 1
ATOM 565 C CA . ILE A 1 80 ? 24.151 -6.975 -12.121 1.00 89.62 80 ILE A CA 1
ATOM 566 C C . ILE A 1 80 ? 25.212 -6.843 -11.024 1.00 89.62 80 ILE A C 1
ATOM 568 O O . ILE A 1 80 ? 24.973 -6.202 -10.006 1.00 89.62 80 ILE A O 1
ATOM 572 N N . THR A 1 81 ? 26.386 -7.435 -11.236 1.00 86.94 81 THR A N 1
ATOM 573 C CA . THR A 1 81 ? 27.494 -7.410 -10.264 1.00 86.94 81 THR A CA 1
ATOM 574 C C . THR A 1 81 ? 28.473 -6.270 -10.520 1.00 86.94 81 THR A C 1
ATOM 576 O O . THR A 1 81 ? 29.007 -5.699 -9.577 1.00 86.94 81 THR A O 1
ATOM 579 N N . HIS A 1 82 ? 28.700 -5.917 -11.788 1.00 87.44 82 HIS A N 1
ATOM 580 C CA . HIS A 1 82 ? 29.648 -4.875 -12.184 1.00 87.44 82 HIS A CA 1
ATOM 581 C C . HIS A 1 82 ? 29.075 -4.021 -13.315 1.00 87.44 82 HIS A C 1
ATOM 583 O O . HIS A 1 82 ? 28.224 -4.476 -14.082 1.00 87.44 82 HIS A O 1
ATOM 589 N N . GLY A 1 83 ? 29.564 -2.784 -13.436 1.00 83.62 83 GLY A N 1
ATOM 590 C CA . GLY A 1 83 ? 29.185 -1.897 -14.538 1.00 83.62 83 GLY A CA 1
ATOM 591 C C . GLY A 1 83 ? 27.850 -1.175 -14.346 1.00 83.62 83 GLY A C 1
ATOM 592 O O . GLY A 1 83 ? 27.224 -0.767 -15.320 1.00 83.62 83 GLY A O 1
ATOM 593 N N . LEU A 1 84 ? 27.395 -0.960 -13.105 1.00 82.44 84 LEU A N 1
ATOM 594 C CA . LEU A 1 84 ? 26.131 -0.254 -12.827 1.00 82.44 84 LEU A CA 1
ATOM 595 C C . LEU A 1 84 ? 26.049 1.133 -13.492 1.00 82.44 84 LEU A C 1
ATOM 597 O O . LEU A 1 84 ? 24.968 1.523 -13.928 1.00 82.44 84 LEU A O 1
ATOM 601 N N . LYS A 1 85 ? 27.186 1.833 -13.609 1.00 83.94 85 LYS A N 1
ATOM 602 C CA . LYS A 1 85 ? 27.325 3.138 -14.284 1.00 83.94 85 LYS A CA 1
ATOM 603 C C . LYS A 1 85 ? 27.911 3.051 -15.706 1.00 83.94 85 LYS A C 1
ATOM 605 O O . LYS A 1 85 ? 28.059 4.076 -16.354 1.00 83.94 85 LYS A O 1
ATOM 610 N N . SER A 1 86 ? 28.257 1.853 -16.187 1.00 86.81 86 SER A N 1
ATOM 611 C CA . SER A 1 86 ? 28.860 1.629 -17.512 1.00 86.81 86 SER A CA 1
ATOM 612 C C . SER A 1 86 ? 27.869 0.960 -18.464 1.00 86.81 86 SER A C 1
ATOM 614 O O . SER A 1 86 ? 26.952 0.270 -18.026 1.00 86.81 86 SER A O 1
ATOM 616 N N . ARG A 1 87 ? 28.046 1.133 -19.775 1.00 85.44 87 ARG A N 1
ATOM 617 C CA . ARG A 1 87 ? 27.327 0.353 -20.800 1.00 85.44 87 ARG A CA 1
ATOM 618 C C . ARG A 1 87 ? 27.732 -1.121 -20.795 1.00 85.44 87 ARG A C 1
ATOM 620 O O . ARG A 1 87 ? 26.915 -1.979 -21.107 1.00 85.44 87 ARG A O 1
ATOM 627 N N . ASP A 1 88 ? 28.963 -1.396 -20.383 1.00 87.69 88 ASP A N 1
ATOM 628 C CA . ASP A 1 88 ? 29.497 -2.739 -20.216 1.00 87.69 88 ASP A CA 1
ATOM 629 C C . ASP A 1 88 ? 29.166 -3.232 -18.811 1.00 87.69 88 ASP A C 1
ATOM 631 O O . ASP A 1 88 ? 29.569 -2.623 -17.814 1.00 87.69 88 ASP A O 1
ATOM 635 N N . LYS A 1 89 ? 28.392 -4.312 -18.726 1.00 88.94 89 LYS A N 1
ATOM 636 C CA . LYS A 1 89 ? 27.867 -4.855 -17.470 1.00 88.94 89 LYS A CA 1
ATOM 637 C C . LYS A 1 89 ? 28.218 -6.322 -17.331 1.00 88.94 89 LYS A C 1
ATOM 639 O O . LYS A 1 89 ? 28.155 -7.075 -18.298 1.00 88.94 89 LYS A O 1
ATOM 644 N N . THR A 1 90 ? 28.495 -6.734 -16.099 1.00 89.06 90 THR A N 1
ATOM 645 C CA . THR A 1 90 ? 28.637 -8.152 -15.760 1.00 89.06 90 THR A CA 1
ATOM 646 C C . THR A 1 90 ? 27.412 -8.594 -14.983 1.00 89.06 90 THR A C 1
ATOM 648 O O . THR A 1 90 ? 27.170 -8.116 -13.870 1.00 89.06 90 THR A O 1
ATOM 651 N N . VAL A 1 91 ? 26.637 -9.506 -15.557 1.00 90.00 91 VAL A N 1
ATOM 652 C CA . VAL A 1 91 ? 25.387 -10.004 -14.984 1.00 90.00 91 VAL A CA 1
ATOM 653 C C . VAL A 1 91 ? 25.599 -11.412 -14.454 1.00 90.00 91 VAL A C 1
ATOM 655 O O . VAL A 1 91 ? 26.022 -12.295 -15.186 1.00 90.00 91 VAL A O 1
ATOM 658 N N . LEU A 1 92 ? 25.319 -11.609 -13.175 1.00 88.19 92 LEU A N 1
ATOM 659 C CA . LEU A 1 92 ? 25.292 -12.901 -12.517 1.00 88.19 92 LEU A CA 1
ATOM 660 C C . LEU A 1 92 ? 23.901 -13.509 -12.656 1.00 88.19 92 LEU A C 1
ATOM 662 O O . LEU A 1 92 ? 22.895 -12.869 -12.349 1.00 88.19 92 LEU A O 1
ATOM 666 N N . ILE A 1 93 ? 23.873 -14.753 -13.103 1.00 88.31 93 ILE A N 1
ATOM 667 C CA . ILE A 1 93 ? 22.681 -15.561 -13.275 1.00 88.31 93 ILE A CA 1
ATOM 668 C C . ILE A 1 93 ? 22.758 -16.744 -12.325 1.00 88.31 93 ILE A C 1
ATOM 670 O O . ILE A 1 93 ? 23.689 -17.550 -12.382 1.00 88.31 93 ILE A O 1
ATOM 674 N N . SER A 1 94 ? 21.744 -16.844 -11.482 1.00 81.31 94 SER A N 1
ATOM 675 C CA . SER A 1 94 ? 21.502 -17.949 -10.563 1.00 81.31 94 SER A CA 1
ATOM 676 C C . SER A 1 94 ? 20.316 -18.791 -11.055 1.00 81.31 94 SER A C 1
ATOM 678 O O . SER A 1 94 ? 19.654 -18.454 -12.034 1.00 81.31 94 SER A O 1
ATOM 680 N N . GLY A 1 95 ? 20.030 -19.916 -10.400 1.00 74.44 95 GLY A N 1
ATOM 681 C CA . GLY A 1 95 ? 18.816 -20.699 -10.666 1.00 74.44 95 GLY A CA 1
ATOM 682 C C . GLY A 1 95 ? 18.987 -21.827 -11.690 1.00 74.44 95 GLY A C 1
ATOM 683 O O . GLY A 1 95 ? 20.084 -22.342 -11.895 1.00 74.44 95 GLY A O 1
ATOM 684 N N . LYS A 1 96 ? 17.877 -22.261 -12.305 1.00 72.44 96 LYS A N 1
ATOM 685 C CA . LYS A 1 96 ? 17.783 -23.522 -13.079 1.00 72.44 96 LYS A CA 1
ATOM 686 C C . LYS A 1 96 ? 18.761 -23.619 -14.257 1.00 72.44 96 LYS A C 1
ATOM 688 O O . LYS A 1 96 ? 19.187 -24.715 -14.608 1.00 72.44 96 LYS A O 1
ATOM 693 N N . VAL A 1 97 ? 19.117 -22.490 -14.871 1.00 71.06 97 VAL A N 1
ATOM 694 C CA . VAL A 1 97 ? 20.044 -22.453 -16.017 1.00 71.06 97 VAL A CA 1
ATOM 695 C C . VAL A 1 97 ? 21.494 -22.671 -15.577 1.00 71.06 97 VAL A C 1
ATOM 697 O O . VAL A 1 97 ? 22.260 -23.246 -16.338 1.00 71.06 97 VAL A O 1
ATOM 700 N N . ALA A 1 98 ? 21.853 -22.305 -14.343 1.00 69.94 98 ALA A N 1
ATOM 701 C CA . ALA A 1 98 ? 23.195 -22.477 -13.784 1.00 69.94 98 ALA A CA 1
ATOM 702 C C . ALA A 1 98 ? 23.422 -23.855 -13.121 1.00 69.94 98 ALA A C 1
ATOM 704 O O . ALA A 1 98 ? 24.455 -24.072 -12.495 1.00 69.94 98 ALA A O 1
ATOM 705 N N . GLN A 1 99 ? 22.466 -24.787 -13.233 1.00 71.94 99 GLN A N 1
ATOM 706 C CA . GLN A 1 99 ? 22.572 -26.135 -12.670 1.00 71.94 99 GLN A CA 1
ATOM 707 C C . GLN A 1 99 ? 23.067 -27.134 -13.722 1.00 71.94 99 GLN A C 1
ATOM 709 O O . GLN A 1 99 ? 22.431 -27.317 -14.767 1.00 71.94 99 GLN A O 1
ATOM 714 N N . GLY A 1 100 ? 24.173 -27.811 -13.413 1.00 71.44 100 GLY A N 1
ATOM 715 C CA . GLY A 1 100 ? 24.722 -28.905 -14.213 1.00 71.44 100 GLY A CA 1
ATOM 716 C C . GLY A 1 100 ? 26.241 -28.825 -14.398 1.00 71.44 100 GLY A C 1
ATOM 717 O O . GLY A 1 100 ? 26.900 -27.995 -13.767 1.00 71.44 100 GLY A O 1
ATOM 718 N N . PRO A 1 101 ? 26.806 -29.699 -15.247 1.00 73.94 101 PRO A N 1
ATOM 719 C CA . PRO A 1 101 ? 28.202 -29.627 -15.667 1.00 73.94 101 PRO A CA 1
ATOM 720 C C . PRO A 1 101 ? 28.497 -28.317 -16.415 1.00 73.94 101 PRO A C 1
ATOM 722 O O . PRO A 1 101 ? 27.645 -27.808 -17.143 1.00 73.94 101 PRO A O 1
ATOM 725 N N . GLU A 1 102 ? 29.716 -27.788 -16.264 1.00 75.81 102 GLU A N 1
ATOM 726 C CA . GLU A 1 102 ? 30.136 -26.492 -16.831 1.00 75.81 102 GLU A CA 1
ATOM 727 C C . GLU A 1 102 ? 29.858 -26.370 -18.340 1.00 75.81 102 GLU A C 1
ATOM 729 O O . GLU A 1 102 ? 29.304 -25.362 -18.781 1.00 75.81 102 GLU A O 1
ATOM 734 N N . GLY A 1 103 ? 30.185 -27.406 -19.122 1.00 71.81 103 GLY A N 1
ATOM 735 C CA . GLY A 1 103 ? 29.984 -27.406 -20.575 1.00 71.81 103 GLY A CA 1
ATOM 736 C C . GLY A 1 103 ? 28.513 -27.269 -20.976 1.00 71.81 103 GLY A C 1
ATOM 737 O O . GLY A 1 103 ? 28.164 -26.398 -21.772 1.00 71.81 103 GLY A O 1
ATOM 738 N N . ASP A 1 104 ? 27.636 -28.058 -20.354 1.00 76.50 104 ASP A N 1
ATOM 739 C CA . ASP A 1 104 ? 26.205 -28.085 -20.676 1.00 76.50 104 ASP A CA 1
ATOM 740 C C . ASP A 1 104 ? 25.506 -26.773 -20.313 1.00 76.50 104 ASP A C 1
ATOM 742 O O . ASP A 1 104 ? 24.589 -26.326 -21.007 1.00 76.50 104 ASP A O 1
ATOM 746 N N . VAL A 1 105 ? 25.930 -26.148 -19.212 1.00 81.31 105 VAL A N 1
ATOM 747 C CA . VAL A 1 105 ? 25.388 -24.870 -18.738 1.00 81.31 105 VAL A CA 1
ATOM 748 C C . VAL A 1 105 ? 25.736 -23.743 -19.711 1.00 81.31 105 VAL A C 1
ATOM 750 O O . VAL A 1 105 ? 24.861 -22.949 -20.072 1.00 81.31 105 VAL A O 1
ATOM 753 N N . ILE A 1 106 ? 26.986 -23.690 -20.181 1.00 81.75 106 ILE A N 1
ATOM 754 C CA . ILE A 1 106 ? 27.436 -22.673 -21.140 1.00 81.75 106 ILE A CA 1
ATOM 755 C C . ILE A 1 106 ? 26.716 -22.852 -22.480 1.00 81.75 106 ILE A C 1
ATOM 757 O O . ILE A 1 106 ? 26.143 -21.886 -22.987 1.00 81.75 106 ILE A O 1
ATOM 761 N N . SER A 1 107 ? 26.668 -24.072 -23.025 1.00 81.69 107 SER A N 1
ATOM 762 C CA . SER A 1 107 ? 25.997 -24.343 -24.304 1.00 81.69 107 SER A CA 1
ATOM 763 C C . SER A 1 107 ? 24.504 -24.015 -24.257 1.00 81.69 107 SER A C 1
ATOM 765 O O . SER A 1 107 ? 23.993 -23.354 -25.162 1.00 81.69 107 SER A O 1
ATOM 767 N N . ARG A 1 108 ? 23.811 -24.376 -23.170 1.00 82.62 108 ARG A N 1
ATOM 768 C CA . ARG A 1 108 ? 22.389 -24.057 -22.966 1.00 82.62 108 ARG A CA 1
ATOM 769 C C . ARG A 1 108 ? 22.140 -22.553 -22.897 1.00 82.62 108 ARG A C 1
ATOM 771 O O . ARG A 1 108 ? 21.200 -22.056 -23.513 1.00 82.62 108 ARG A O 1
ATOM 778 N N . ALA A 1 109 ? 22.978 -21.817 -22.167 1.00 83.56 109 ALA A N 1
ATOM 779 C CA . ALA A 1 109 ? 22.865 -20.363 -22.078 1.00 83.56 109 ALA A CA 1
ATOM 780 C C . ALA A 1 109 ? 23.108 -19.693 -23.442 1.00 83.56 109 ALA A C 1
ATOM 782 O O . ALA A 1 109 ? 22.345 -18.810 -23.836 1.00 83.56 109 ALA A O 1
ATOM 783 N N . GLN A 1 110 ? 24.120 -20.143 -24.192 1.00 83.06 110 GLN A N 1
ATOM 784 C CA . GLN A 1 110 ? 24.389 -19.654 -25.547 1.00 83.06 110 GLN A CA 1
ATOM 785 C C . GLN A 1 110 ? 23.222 -19.929 -26.500 1.00 83.06 110 GLN A C 1
ATOM 787 O O . GLN A 1 110 ? 22.852 -19.052 -27.280 1.00 83.06 110 GLN A O 1
ATOM 792 N N . GLU A 1 111 ? 22.626 -21.120 -26.444 1.00 83.81 111 GLU A N 1
ATOM 793 C CA . GLU A 1 111 ? 21.493 -21.494 -27.291 1.00 83.81 111 GLU A CA 1
ATOM 794 C C . GLU A 1 111 ? 20.255 -20.637 -27.000 1.00 83.81 111 GLU A C 1
ATOM 796 O O . GLU A 1 111 ? 19.650 -20.093 -27.927 1.00 83.81 111 GLU A O 1
ATOM 801 N N . LEU A 1 112 ? 19.917 -20.439 -25.722 1.00 84.31 112 LEU A N 1
ATOM 802 C CA . LEU A 1 112 ? 18.786 -19.602 -25.306 1.00 84.31 112 LEU A CA 1
ATOM 803 C C . LEU A 1 112 ? 18.963 -18.142 -25.740 1.00 84.31 112 LEU A C 1
ATOM 805 O O . LEU A 1 112 ? 18.038 -17.546 -26.294 1.00 84.31 112 LEU A O 1
ATOM 809 N N . LEU A 1 113 ? 20.162 -17.578 -25.571 1.00 84.94 113 LEU A N 1
ATOM 810 C CA . LEU A 1 113 ? 20.459 -16.210 -26.005 1.00 84.94 113 LEU A CA 1
ATOM 811 C C . LEU A 1 113 ? 20.430 -16.072 -27.534 1.00 84.94 113 LEU A C 1
ATOM 813 O O . LEU A 1 113 ? 19.893 -15.092 -28.052 1.00 84.94 113 LEU A O 1
ATOM 817 N N . LYS A 1 114 ? 20.942 -17.062 -28.277 1.00 82.94 114 LYS A N 1
ATOM 818 C CA . LYS A 1 114 ? 20.863 -17.087 -29.749 1.00 82.94 114 LYS A CA 1
ATOM 819 C C . LYS A 1 114 ? 19.418 -17.209 -30.236 1.00 82.94 114 LYS A C 1
ATOM 821 O O . LYS A 1 114 ? 19.049 -16.554 -31.210 1.00 82.94 114 LYS A O 1
ATOM 826 N N . LYS A 1 115 ? 18.587 -18.001 -29.554 1.00 82.62 115 LYS A N 1
ATOM 827 C CA . LYS A 1 115 ? 17.150 -18.114 -29.840 1.00 82.62 115 LYS A CA 1
ATOM 828 C C . LYS A 1 115 ? 16.426 -16.790 -29.588 1.00 82.62 115 LYS A C 1
ATOM 830 O O . LYS A 1 115 ? 15.614 -16.383 -30.413 1.00 82.62 115 LYS A O 1
ATOM 835 N N . ALA A 1 116 ? 16.766 -16.097 -28.503 1.00 80.69 116 ALA A N 1
ATOM 836 C CA . ALA A 1 116 ? 16.218 -14.782 -28.184 1.00 80.69 116 ALA A CA 1
ATOM 837 C C . ALA A 1 116 ? 16.656 -13.688 -29.179 1.00 80.69 116 ALA A C 1
ATOM 839 O O . ALA A 1 116 ? 15.881 -12.779 -29.450 1.00 80.69 116 ALA A O 1
ATOM 840 N N . SER A 1 117 ? 17.860 -13.788 -29.756 1.00 77.50 117 SER A N 1
ATOM 841 C CA . SER A 1 117 ? 18.381 -12.820 -30.737 1.00 77.50 117 SER A CA 1
ATOM 842 C C . SER A 1 117 ? 17.722 -12.921 -32.121 1.00 77.50 117 SER A C 1
ATOM 844 O O . SER A 1 117 ? 17.570 -11.913 -32.806 1.00 77.50 117 SER A O 1
ATOM 846 N N . LYS A 1 118 ? 17.283 -14.117 -32.538 1.00 58.53 118 LYS A N 1
ATOM 847 C CA . LYS A 1 118 ? 16.657 -14.334 -33.859 1.00 58.53 118 LYS A CA 1
ATOM 848 C C . LYS A 1 118 ? 15.194 -13.893 -33.944 1.00 58.53 118 LYS A C 1
ATOM 850 O O . LYS A 1 118 ? 14.674 -13.732 -35.045 1.00 58.53 118 LYS A O 1
ATOM 855 N N . HIS A 1 119 ? 14.532 -13.691 -32.810 1.00 55.47 119 HIS A N 1
ATOM 856 C CA . HIS A 1 119 ? 13.149 -13.238 -32.762 1.00 55.47 119 HIS A CA 1
ATOM 857 C C . HIS A 1 119 ? 13.104 -11.762 -32.361 1.00 55.47 119 HIS A C 1
ATOM 859 O O . HIS A 1 119 ? 12.994 -11.423 -31.185 1.00 55.47 119 HIS A O 1
ATOM 865 N N . SER A 1 120 ? 13.174 -10.869 -33.356 1.00 42.59 120 SER A N 1
ATOM 866 C CA . SER A 1 120 ? 12.677 -9.500 -33.187 1.00 42.59 120 SER A CA 1
ATOM 867 C C . SER A 1 120 ? 11.218 -9.598 -32.728 1.00 42.59 120 SER A C 1
ATOM 869 O O . SER A 1 120 ? 10.394 -10.228 -33.390 1.00 42.59 120 SER A O 1
ATOM 871 N N . PHE A 1 121 ? 10.941 -9.080 -31.531 1.00 44.09 121 PHE A N 1
ATOM 872 C CA . PHE A 1 121 ? 9.682 -9.247 -30.810 1.00 44.09 121 PHE A CA 1
ATOM 873 C C . PHE A 1 121 ? 8.531 -8.513 -31.518 1.00 44.09 121 PHE A C 1
ATOM 875 O O . PHE A 1 121 ? 8.191 -7.377 -31.195 1.00 44.09 121 PHE A O 1
ATOM 882 N N . ALA A 1 122 ? 7.882 -9.205 -32.446 1.00 34.72 122 ALA A N 1
ATOM 883 C CA . ALA A 1 122 ? 6.456 -9.071 -32.677 1.00 34.72 122 ALA A CA 1
ATOM 884 C C . ALA A 1 122 ? 5.814 -10.419 -32.327 1.00 34.72 122 ALA A C 1
ATOM 886 O O . ALA A 1 122 ? 6.258 -11.458 -32.806 1.00 34.72 122 ALA A O 1
ATOM 887 N N . PHE A 1 123 ? 4.751 -10.372 -31.521 1.00 33.75 123 PHE A N 1
ATOM 888 C CA . PHE A 1 123 ? 3.815 -11.471 -31.266 1.00 33.75 123 PHE A CA 1
ATOM 889 C C . PHE A 1 123 ? 4.260 -12.600 -30.319 1.00 33.75 123 PHE A C 1
ATOM 891 O O . PHE A 1 123 ? 4.989 -13.506 -30.703 1.00 33.75 123 PHE A O 1
ATOM 898 N N . LEU A 1 124 ? 3.710 -12.610 -29.095 1.00 32.84 124 LEU A N 1
ATOM 899 C CA . LEU A 1 124 ? 3.491 -13.846 -28.328 1.00 32.84 124 LEU A CA 1
ATOM 900 C C . LEU A 1 124 ? 2.469 -13.634 -27.195 1.00 32.84 124 LEU A C 1
ATOM 902 O O . LEU A 1 124 ? 2.759 -13.816 -26.019 1.00 32.84 124 LEU A O 1
ATOM 906 N N . GLU A 1 125 ? 1.244 -13.264 -27.580 1.00 34.31 125 GLU A N 1
ATOM 907 C CA . GLU A 1 125 ? 0.050 -13.327 -26.719 1.00 34.31 125 GLU A CA 1
ATOM 908 C C . GLU A 1 125 ? -0.781 -14.611 -26.953 1.00 34.31 125 GLU A C 1
ATOM 910 O O . GLU A 1 125 ? -1.891 -14.733 -26.459 1.00 34.31 125 GLU A O 1
ATOM 915 N N . VAL A 1 126 ? -0.265 -15.609 -27.691 1.00 33.97 126 VAL A N 1
ATOM 916 C CA . VAL A 1 126 ? -1.086 -16.763 -28.138 1.00 33.97 126 VAL A CA 1
ATOM 917 C C . VAL A 1 126 ? -0.521 -18.145 -27.752 1.00 33.97 126 VAL A C 1
ATOM 919 O O . VAL A 1 126 ? -1.172 -19.162 -27.956 1.00 33.97 126 VAL A O 1
ATOM 922 N N . TYR A 1 127 ? 0.654 -18.246 -27.119 1.00 33.94 127 TYR A N 1
ATOM 923 C CA . TYR A 1 127 ? 1.329 -19.554 -26.953 1.00 33.94 127 TYR A CA 1
ATOM 924 C C . TYR A 1 127 ? 1.148 -20.247 -25.587 1.00 33.94 127 TYR A C 1
ATOM 926 O O . TYR A 1 127 ? 1.706 -21.318 -25.373 1.00 33.94 127 TYR A O 1
ATOM 934 N N . TYR A 1 128 ? 0.338 -19.696 -24.673 1.00 36.94 128 TYR A N 1
ATOM 935 C CA . TYR A 1 128 ? -0.006 -20.362 -23.401 1.00 36.94 128 TYR A CA 1
ATOM 936 C C . TYR A 1 128 ? -1.360 -21.094 -23.409 1.00 36.94 128 TYR A C 1
ATOM 938 O O . TYR A 1 128 ? -1.783 -21.600 -22.374 1.00 36.94 128 TYR A O 1
ATOM 946 N N . ALA A 1 129 ? -2.022 -21.216 -24.564 1.00 35.69 129 ALA A N 1
ATOM 947 C CA . ALA A 1 129 ? -3.320 -21.888 -24.663 1.00 35.69 129 ALA A CA 1
ATOM 948 C C . ALA A 1 129 ? -3.256 -23.403 -24.965 1.00 35.69 129 ALA A C 1
ATOM 950 O O . ALA A 1 129 ? -4.286 -24.063 -24.901 1.00 35.69 129 ALA A O 1
ATOM 951 N N . TYR A 1 130 ? -2.092 -23.988 -25.270 1.00 35.78 130 TYR A N 1
ATOM 952 C CA . TYR A 1 130 ? -2.010 -25.406 -25.651 1.00 35.78 130 TYR A CA 1
ATOM 953 C C . TYR A 1 130 ? -0.713 -26.074 -25.186 1.00 35.78 130 TYR A C 1
ATOM 955 O O . TYR A 1 130 ? 0.242 -26.151 -25.950 1.00 35.78 130 TYR A O 1
ATOM 963 N N . LEU A 1 131 ? -0.696 -26.647 -23.979 1.00 33.25 131 LEU A N 1
ATOM 964 C CA . LEU A 1 131 ? 0.059 -27.880 -23.719 1.00 33.25 131 LEU A CA 1
ATOM 965 C C . LEU A 1 131 ? -0.680 -28.751 -22.680 1.00 33.25 131 LEU A C 1
ATOM 967 O O . LEU A 1 131 ? -1.055 -28.250 -21.619 1.00 33.25 131 LEU A O 1
ATOM 971 N N . PRO A 1 132 ? -0.900 -30.049 -22.965 1.00 36.59 132 PRO A N 1
ATOM 972 C CA . PRO A 1 132 ? -1.645 -30.951 -22.102 1.00 36.59 132 PRO A CA 1
ATOM 973 C C . PRO A 1 132 ? -0.797 -31.426 -20.920 1.00 36.59 132 PRO A C 1
ATOM 975 O O . PRO A 1 132 ? 0.374 -31.786 -21.058 1.00 36.59 132 PRO A O 1
ATOM 978 N N . VAL A 1 133 ? -1.440 -31.499 -19.758 1.00 40.12 133 VAL A N 1
ATOM 979 C CA . VAL A 1 133 ? -0.934 -32.164 -18.557 1.00 40.12 133 VAL A CA 1
ATOM 980 C C . VAL A 1 133 ? -0.732 -33.647 -18.878 1.00 40.12 133 VAL A C 1
ATOM 982 O O . VAL A 1 133 ? -1.693 -34.410 -18.958 1.00 40.12 133 VAL A O 1
ATOM 985 N N . ARG A 1 134 ? 0.519 -34.081 -19.064 1.00 35.31 134 ARG A N 1
ATOM 986 C CA . ARG A 1 134 ? 0.879 -35.502 -19.008 1.00 35.31 134 ARG A CA 1
ATOM 987 C C . ARG A 1 134 ? 1.611 -35.791 -17.710 1.00 35.31 134 ARG A C 1
ATOM 989 O O . ARG A 1 134 ? 2.689 -35.268 -17.442 1.00 35.31 134 ARG A O 1
ATOM 996 N N . ALA A 1 135 ? 0.961 -36.636 -16.919 1.00 44.22 135 ALA A N 1
ATOM 997 C CA . ALA A 1 135 ? 1.435 -37.187 -15.669 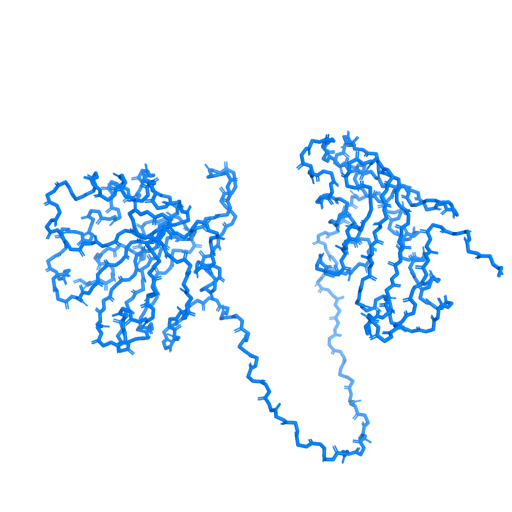1.00 44.22 135 ALA A CA 1
ATOM 998 C C . ALA A 1 135 ? 2.792 -37.880 -15.847 1.00 44.22 135 ALA A C 1
ATOM 1000 O O . ALA A 1 135 ? 2.922 -38.820 -16.630 1.00 44.22 135 ALA A O 1
ATOM 1001 N N . PHE A 1 136 ? 3.777 -37.450 -15.063 1.00 33.97 136 PHE A N 1
ATOM 1002 C CA . PHE A 1 136 ? 4.980 -38.224 -14.794 1.00 33.97 136 PHE A CA 1
ATOM 1003 C C . PHE A 1 136 ? 4.863 -38.787 -13.376 1.00 33.97 136 PHE A C 1
ATOM 1005 O O . PHE A 1 136 ? 4.853 -38.046 -12.394 1.00 33.97 136 PHE A O 1
ATOM 1012 N N . ARG A 1 137 ? 4.730 -40.112 -13.277 1.00 40.03 137 ARG A N 1
ATOM 1013 C CA . ARG A 1 137 ? 4.917 -40.855 -12.024 1.00 40.03 137 ARG A CA 1
ATOM 1014 C C . ARG A 1 137 ? 6.396 -40.767 -11.626 1.00 40.03 137 ARG A C 1
ATOM 1016 O O . ARG A 1 137 ? 7.234 -41.059 -12.480 1.00 40.03 137 ARG A O 1
ATOM 1023 N N . PRO A 1 138 ? 6.751 -40.450 -10.370 1.00 36.22 138 PRO A N 1
ATOM 1024 C CA . PRO A 1 138 ? 8.111 -40.664 -9.913 1.00 36.22 138 PRO A CA 1
ATOM 1025 C C . PRO A 1 138 ? 8.295 -42.139 -9.536 1.00 36.22 138 PRO A C 1
ATOM 1027 O O . PRO A 1 138 ? 7.434 -42.756 -8.905 1.00 36.22 138 PRO A O 1
ATOM 1030 N N . ALA A 1 139 ? 9.434 -42.697 -9.939 1.00 38.84 139 ALA A N 1
ATOM 1031 C CA . ALA A 1 139 ? 9.936 -43.959 -9.425 1.00 38.84 139 ALA A CA 1
ATOM 1032 C C . ALA A 1 139 ? 10.252 -43.820 -7.926 1.00 38.84 139 ALA A C 1
ATOM 1034 O O . ALA A 1 139 ? 10.731 -42.780 -7.471 1.00 38.84 139 ALA A O 1
ATOM 1035 N N . ALA A 1 140 ? 9.963 -44.876 -7.168 1.00 44.19 140 ALA A N 1
ATOM 1036 C CA . ALA A 1 140 ? 10.231 -44.965 -5.743 1.00 44.19 140 ALA A CA 1
ATOM 1037 C C . ALA A 1 140 ? 11.741 -44.862 -5.470 1.00 44.19 140 ALA A C 1
ATOM 1039 O O . ALA A 1 140 ? 12.493 -45.795 -5.739 1.00 44.19 140 ALA A O 1
ATOM 1040 N N . ALA A 1 141 ? 12.172 -43.728 -4.918 1.00 40.88 141 ALA A N 1
ATOM 1041 C CA . ALA A 1 141 ? 13.477 -43.587 -4.291 1.00 40.88 141 ALA A CA 1
ATOM 1042 C C . ALA A 1 141 ? 13.325 -43.808 -2.780 1.00 40.88 141 ALA A C 1
ATOM 1044 O O . ALA A 1 141 ? 12.498 -43.185 -2.112 1.00 40.88 141 ALA A O 1
ATOM 1045 N N . MET A 1 142 ? 14.113 -44.751 -2.277 1.00 41.97 142 MET A N 1
ATOM 1046 C CA . MET A 1 142 ? 14.168 -45.224 -0.900 1.00 41.97 142 MET A CA 1
ATOM 1047 C C . MET A 1 142 ? 14.420 -44.057 0.071 1.00 41.97 142 MET A C 1
ATOM 1049 O O . MET A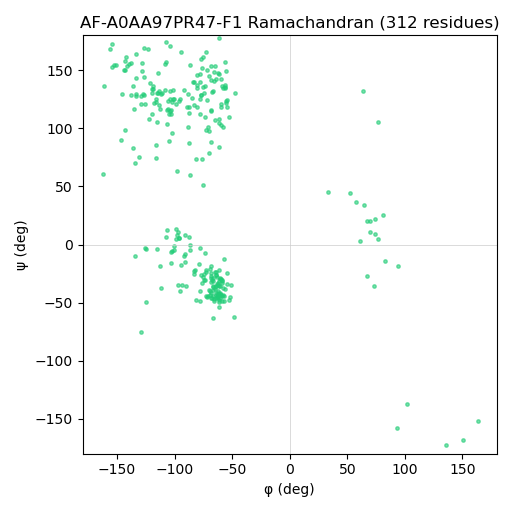 1 142 ? 15.404 -43.328 -0.048 1.00 41.97 142 MET A O 1
ATOM 1053 N N . ALA A 1 143 ? 13.505 -43.860 1.021 1.00 36.88 143 ALA A N 1
ATOM 1054 C CA . ALA A 1 143 ? 13.540 -42.742 1.954 1.00 36.88 143 ALA A CA 1
ATOM 1055 C C . ALA A 1 143 ? 14.640 -42.934 3.012 1.00 36.88 143 ALA A C 1
ATOM 1057 O O . ALA A 1 143 ? 14.500 -43.746 3.928 1.00 36.88 143 ALA A O 1
ATOM 1058 N N . ALA A 1 144 ? 15.700 -42.129 2.939 1.00 45.97 144 ALA A N 1
ATOM 1059 C CA . ALA A 1 144 ? 16.515 -41.841 4.110 1.00 45.97 144 ALA A CA 1
ATOM 1060 C C . ALA A 1 144 ? 15.665 -40.994 5.069 1.00 45.97 144 ALA A C 1
ATOM 1062 O O . ALA A 1 144 ? 15.263 -39.876 4.744 1.00 45.97 144 ALA A O 1
ATOM 1063 N N . ARG A 1 145 ? 15.347 -41.543 6.247 1.00 48.38 145 ARG A N 1
ATOM 1064 C CA . ARG A 1 145 ? 14.646 -40.833 7.324 1.00 48.38 145 ARG A CA 1
ATOM 1065 C C . ARG A 1 145 ? 15.567 -39.776 7.931 1.00 48.38 145 ARG A C 1
ATOM 1067 O O . ARG A 1 145 ? 16.121 -39.962 9.006 1.00 48.38 145 ARG A O 1
ATOM 1074 N N . THR A 1 146 ? 15.702 -38.643 7.262 1.00 47.47 146 THR A N 1
ATOM 1075 C CA . THR A 1 146 ? 16.056 -37.396 7.934 1.00 47.47 146 THR A CA 1
ATOM 1076 C C . THR A 1 146 ? 14.770 -36.814 8.491 1.00 47.47 146 THR A C 1
ATOM 1078 O O . THR A 1 146 ? 13.833 -36.547 7.736 1.00 47.47 146 THR A O 1
ATOM 1081 N N . THR A 1 147 ? 14.703 -36.631 9.805 1.00 53.00 147 THR A N 1
ATOM 1082 C CA . THR A 1 147 ? 13.664 -35.841 10.469 1.00 53.00 147 THR A CA 1
ATOM 1083 C C . THR A 1 147 ? 13.749 -34.404 9.963 1.00 53.00 147 THR A C 1
ATOM 1085 O O . THR A 1 147 ? 14.409 -33.551 10.555 1.00 53.00 147 THR A O 1
ATOM 1088 N N . ALA A 1 148 ? 13.119 -34.145 8.820 1.00 46.03 148 ALA A N 1
ATOM 1089 C CA . ALA A 1 148 ? 12.937 -32.810 8.300 1.00 46.03 148 ALA A CA 1
ATOM 1090 C C . ALA A 1 148 ? 12.028 -32.079 9.286 1.00 46.03 148 ALA A C 1
ATOM 1092 O O . ALA A 1 148 ? 10.826 -32.345 9.364 1.00 46.03 148 ALA A O 1
ATOM 1093 N N . ARG A 1 149 ? 12.607 -31.154 10.056 1.00 49.22 149 ARG A N 1
ATOM 1094 C CA . ARG A 1 149 ? 11.828 -30.061 10.632 1.00 49.22 149 ARG A CA 1
ATOM 1095 C C . ARG A 1 149 ? 11.100 -29.418 9.456 1.00 49.22 149 ARG A C 1
ATOM 1097 O O . ARG A 1 149 ? 11.744 -28.821 8.597 1.00 49.22 149 ARG A O 1
ATOM 1104 N N . ARG A 1 150 ? 9.778 -29.596 9.381 1.00 43.72 150 ARG A N 1
ATOM 1105 C CA . ARG A 1 150 ? 8.937 -28.818 8.471 1.00 43.72 150 ARG A CA 1
ATOM 1106 C C . ARG A 1 150 ? 9.153 -27.360 8.853 1.00 43.72 150 ARG A C 1
ATOM 1108 O O . ARG A 1 150 ? 8.631 -26.908 9.867 1.00 43.72 150 ARG A O 1
ATOM 1115 N N . GLY A 1 151 ? 9.969 -26.649 8.083 1.00 46.88 151 GLY A N 1
ATOM 1116 C CA . GLY A 1 151 ? 9.920 -25.201 8.095 1.00 46.88 151 GLY A CA 1
ATOM 1117 C C . GLY A 1 151 ? 8.509 -24.826 7.672 1.00 46.88 151 GLY A C 1
ATOM 1118 O O . GLY A 1 151 ? 8.073 -25.215 6.589 1.00 46.88 151 GLY A O 1
ATOM 1119 N N . PHE A 1 152 ? 7.773 -24.149 8.546 1.00 44.75 152 PHE A N 1
ATOM 1120 C CA . PHE A 1 152 ? 6.561 -23.456 8.143 1.00 44.75 152 PHE A CA 1
ATOM 1121 C C . PHE A 1 152 ? 6.976 -22.436 7.082 1.00 44.75 152 PHE A C 1
ATOM 1123 O O . PHE A 1 152 ? 7.578 -21.415 7.396 1.00 44.75 152 PHE A O 1
ATOM 1130 N N . HIS A 1 153 ? 6.721 -22.742 5.813 1.00 44.84 153 HIS A N 1
ATOM 1131 C CA . HIS A 1 153 ? 6.770 -21.745 4.760 1.00 44.84 153 HIS A CA 1
ATOM 1132 C C . HIS A 1 153 ? 5.371 -21.140 4.694 1.00 44.84 153 HIS A C 1
ATOM 1134 O O . HIS A 1 153 ? 4.458 -21.756 4.145 1.00 44.84 153 HIS A O 1
ATOM 1140 N N . THR A 1 154 ? 5.180 -19.955 5.273 1.00 44.78 154 THR A N 1
ATOM 1141 C CA . THR A 1 154 ? 3.984 -19.166 4.983 1.00 44.78 154 THR A CA 1
ATOM 1142 C C . THR A 1 154 ? 4.158 -18.656 3.555 1.00 44.78 154 THR A C 1
ATOM 1144 O O . THR A 1 154 ? 4.958 -17.771 3.260 1.00 44.78 154 THR A O 1
ATOM 1147 N N . THR A 1 155 ? 3.502 -19.295 2.587 1.00 50.25 155 THR A N 1
ATOM 1148 C CA . THR A 1 155 ? 3.261 -18.611 1.313 1.00 50.25 155 THR A CA 1
ATOM 1149 C C . THR A 1 155 ? 2.525 -17.320 1.647 1.00 50.25 155 THR A C 1
ATOM 1151 O O . THR A 1 155 ? 1.617 -17.357 2.480 1.00 50.25 155 THR A O 1
ATOM 1154 N N . ARG A 1 156 ? 2.921 -16.192 1.040 1.00 50.28 156 ARG A N 1
ATOM 1155 C CA . ARG A 1 156 ? 2.148 -14.948 1.157 1.00 50.28 156 ARG A CA 1
ATOM 1156 C C . ARG A 1 156 ? 0.674 -15.283 0.894 1.00 50.28 156 ARG A C 1
ATOM 1158 O O . ARG A 1 156 ? 0.428 -16.015 -0.073 1.00 50.28 156 ARG A O 1
ATOM 1165 N N . PRO A 1 157 ? -0.271 -14.858 1.750 1.00 52.06 157 PRO A N 1
ATOM 1166 C CA . PRO A 1 157 ? -1.677 -15.081 1.469 1.00 52.06 157 PRO A CA 1
ATOM 1167 C C . PRO A 1 157 ? -1.975 -14.481 0.097 1.00 52.06 157 PRO A C 1
ATOM 1169 O O . PRO A 1 157 ? -1.656 -13.326 -0.162 1.00 52.06 157 PRO A O 1
ATOM 1172 N N . ALA A 1 158 ? -2.502 -15.307 -0.807 1.00 58.66 158 ALA A N 1
ATOM 1173 C CA . ALA A 1 158 ? -3.051 -14.816 -2.059 1.00 58.66 158 ALA A CA 1
ATOM 1174 C C . ALA A 1 158 ? -4.365 -14.128 -1.693 1.00 58.66 158 ALA A C 1
ATOM 1176 O O . ALA A 1 158 ? -5.379 -14.813 -1.491 1.00 58.66 158 ALA A O 1
ATOM 1177 N N . PHE A 1 159 ? -4.298 -12.803 -1.575 1.00 78.06 159 PHE A N 1
ATOM 1178 C CA . PHE A 1 159 ? -5.327 -11.921 -1.042 1.00 78.06 159 PHE A CA 1
ATOM 1179 C C . PHE A 1 159 ? -5.655 -12.164 0.441 1.00 78.06 159 PHE A C 1
ATOM 1181 O O . PHE A 1 159 ? -5.914 -13.298 0.847 1.00 78.06 159 PHE A O 1
ATOM 1188 N N . VAL A 1 160 ? -5.716 -11.099 1.246 1.00 90.38 160 VAL A N 1
ATOM 1189 C CA . VAL A 1 160 ? -6.209 -11.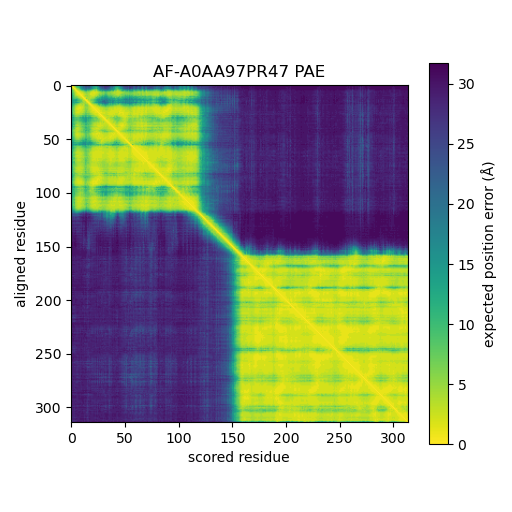183 2.632 1.00 90.38 160 VAL A CA 1
ATOM 1190 C C . VAL A 1 160 ? -7.640 -11.731 2.683 1.00 90.38 160 VAL A C 1
ATOM 1192 O O . VAL A 1 160 ? -8.512 -11.316 1.910 1.00 90.38 160 VAL A O 1
ATOM 1195 N N . LYS A 1 161 ? -7.898 -12.672 3.594 1.00 89.75 161 LYS A N 1
ATOM 1196 C CA . LYS A 1 161 ? -9.209 -13.311 3.780 1.00 89.75 161 LYS A CA 1
ATOM 1197 C C . LYS A 1 161 ? -9.598 -13.378 5.250 1.00 89.75 161 LYS A C 1
ATOM 1199 O O . LYS A 1 161 ? -8.780 -13.226 6.153 1.00 89.75 161 LYS A O 1
ATOM 1204 N N . ALA A 1 162 ? -10.883 -13.633 5.485 1.00 91.75 162 ALA A N 1
ATOM 1205 C CA . ALA A 1 162 ? -11.387 -13.922 6.819 1.00 91.75 162 ALA A CA 1
ATOM 1206 C C . ALA A 1 162 ? -10.633 -15.113 7.447 1.00 91.75 162 ALA A C 1
ATOM 1208 O O . ALA A 1 162 ? -10.424 -16.140 6.801 1.00 91.75 162 ALA A O 1
ATOM 1209 N N . GLY A 1 163 ? -10.240 -14.965 8.709 1.00 92.19 163 GLY A N 1
ATOM 1210 C CA . GLY A 1 163 ? -9.442 -15.906 9.492 1.00 92.19 163 GLY A CA 1
ATOM 1211 C C . GLY A 1 163 ? -7.934 -15.632 9.479 1.00 92.19 163 GLY A C 1
ATOM 1212 O O . GLY A 1 163 ? -7.231 -16.101 10.387 1.00 92.19 163 GLY A O 1
ATOM 1213 N N . ASP A 1 164 ? -7.431 -14.860 8.511 1.00 92.12 164 ASP A N 1
ATOM 1214 C CA . ASP A 1 164 ? -5.998 -14.595 8.390 1.00 92.12 164 ASP A CA 1
ATOM 1215 C C . ASP A 1 164 ? -5.470 -13.783 9.587 1.00 92.12 164 ASP A C 1
ATOM 1217 O O . ASP A 1 164 ? -6.153 -12.884 10.097 1.00 92.12 164 ASP A O 1
ATOM 1221 N N . PRO A 1 165 ? -4.257 -14.102 10.077 1.00 92.12 165 PRO A N 1
ATOM 1222 C CA . PRO A 1 165 ? -3.605 -13.298 11.098 1.00 92.12 165 PRO A CA 1
ATOM 1223 C C . PRO A 1 165 ? -3.117 -11.971 10.509 1.00 92.12 165 PRO A C 1
ATOM 1225 O O . PRO A 1 165 ? -2.719 -11.900 9.343 1.00 92.12 165 PRO A O 1
ATOM 1228 N N . LEU A 1 166 ? -3.078 -10.929 11.339 1.00 92.12 166 LEU A N 1
ATOM 1229 C CA . LEU A 1 166 ? -2.437 -9.676 10.956 1.00 92.12 166 LEU A CA 1
ATOM 1230 C C . LEU A 1 166 ? -0.903 -9.831 10.876 1.00 92.12 166 LEU A C 1
ATOM 1232 O O . LEU A 1 166 ? -0.322 -10.564 11.680 1.00 92.12 166 LEU A O 1
ATOM 1236 N N . PRO A 1 167 ? -0.227 -9.139 9.938 1.00 91.00 167 PRO A N 1
ATOM 1237 C CA . PRO A 1 167 ? 1.228 -9.134 9.845 1.00 91.00 167 PRO A CA 1
ATOM 1238 C C . PRO A 1 167 ? 1.891 -8.607 11.121 1.00 91.00 167 PRO A C 1
ATOM 1240 O O . PRO A 1 167 ? 1.702 -7.451 11.500 1.00 91.00 167 PRO A O 1
ATOM 1243 N N . ASP A 1 168 ? 2.734 -9.433 11.738 1.00 89.31 168 ASP A N 1
ATOM 1244 C CA . ASP A 1 168 ? 3.613 -9.024 12.835 1.00 89.31 168 ASP A CA 1
ATOM 1245 C C . ASP A 1 168 ? 4.866 -8.335 12.268 1.00 89.31 168 ASP A C 1
ATOM 1247 O O . ASP A 1 168 ? 5.946 -8.920 12.166 1.00 89.31 168 ASP A O 1
ATOM 1251 N N . ALA A 1 169 ? 4.692 -7.103 11.781 1.00 81.25 169 ALA A N 1
ATOM 1252 C CA . ALA A 1 169 ? 5.742 -6.329 11.126 1.00 81.25 169 ALA A CA 1
ATOM 1253 C C . ALA A 1 169 ? 5.800 -4.887 11.649 1.00 81.25 169 ALA A C 1
ATOM 1255 O O . ALA A 1 169 ? 4.820 -4.148 11.595 1.00 81.25 169 ALA A O 1
ATOM 1256 N N . GLU A 1 170 ? 6.988 -4.447 12.069 1.00 88.00 170 GLU A N 1
ATOM 1257 C CA . GLU A 1 170 ? 7.259 -3.067 12.509 1.00 88.00 170 GLU A CA 1
ATOM 1258 C C . GLU A 1 170 ? 7.623 -2.164 11.321 1.00 88.00 170 GLU A C 1
ATOM 1260 O O . GLU A 1 170 ? 8.731 -1.625 11.229 1.00 88.00 170 GLU A O 1
ATOM 1265 N N . CYS A 1 171 ? 6.698 -2.058 10.367 1.00 90.31 171 CYS A N 1
ATOM 1266 C CA . CYS A 1 171 ? 6.871 -1.277 9.138 1.00 90.31 171 CYS A CA 1
ATOM 1267 C C . CYS A 1 171 ? 5.952 -0.054 9.041 1.00 90.31 171 CYS A C 1
ATOM 1269 O O . CYS A 1 171 ? 6.263 0.861 8.278 1.00 90.31 171 CYS A O 1
ATOM 1271 N N . LEU A 1 172 ? 4.870 -0.020 9.825 1.00 96.94 172 LEU A N 1
ATOM 1272 C CA . LEU A 1 172 ? 3.977 1.128 9.893 1.00 96.94 172 LEU A CA 1
ATOM 1273 C C . LEU A 1 172 ? 4.563 2.208 10.802 1.00 96.94 172 LEU A C 1
ATOM 1275 O O . LEU A 1 172 ? 5.230 1.902 11.792 1.00 96.94 172 LEU A O 1
ATOM 1279 N N . VAL A 1 173 ? 4.314 3.469 10.465 1.00 97.56 173 VAL A N 1
ATOM 1280 C CA . VAL A 1 173 ? 4.834 4.639 11.186 1.00 97.56 173 VAL A CA 1
ATOM 1281 C C . VAL A 1 173 ? 3.740 5.673 11.436 1.00 97.56 173 VAL A C 1
ATOM 1283 O O . VAL A 1 173 ? 2.893 5.894 10.575 1.00 97.56 173 VAL A O 1
ATOM 1286 N N . GLU A 1 174 ? 3.767 6.337 12.590 1.00 97.56 174 GLU A N 1
ATOM 1287 C CA . GLU A 1 174 ? 2.724 7.285 13.014 1.00 97.56 174 GLU A CA 1
ATOM 1288 C C . GLU A 1 174 ? 3.322 8.624 13.451 1.00 97.56 174 GLU A C 1
ATOM 1290 O O . GLU A 1 174 ? 4.125 8.690 14.381 1.00 97.56 174 GLU A O 1
ATOM 1295 N N . GLY A 1 175 ? 2.939 9.724 12.800 1.00 95.56 175 GLY A N 1
ATOM 1296 C CA . GLY A 1 175 ? 3.375 11.077 13.175 1.00 95.56 175 GLY A CA 1
ATOM 1297 C C . GLY A 1 175 ? 4.834 11.414 12.834 1.00 95.56 175 GLY A C 1
ATOM 1298 O O . GLY A 1 175 ? 5.148 12.546 12.468 1.00 95.56 175 GLY A O 1
ATOM 1299 N N . SER A 1 176 ? 5.738 10.440 12.938 1.00 96.38 176 SER A N 1
ATOM 1300 C CA . SER A 1 176 ? 7.154 10.556 12.598 1.00 96.38 176 SER A CA 1
ATOM 1301 C C . SER A 1 176 ? 7.727 9.206 12.137 1.00 96.38 176 SER A C 1
ATOM 1303 O O . SER A 1 176 ? 7.239 8.161 12.567 1.00 96.38 176 SER A O 1
ATOM 1305 N N . PRO A 1 177 ? 8.801 9.187 11.326 1.00 93.12 177 PRO A N 1
ATOM 1306 C CA . PRO A 1 177 ? 9.435 7.940 10.887 1.00 93.12 177 PRO A CA 1
ATOM 1307 C C . PRO A 1 177 ? 10.012 7.074 12.018 1.00 93.12 177 PRO A C 1
ATOM 1309 O O . PRO A 1 177 ? 10.233 5.882 11.820 1.00 93.12 177 PRO A O 1
ATOM 1312 N N . GLY A 1 178 ? 10.301 7.667 13.183 1.00 94.38 178 GLY A N 1
ATOM 1313 C CA . GLY A 1 178 ? 10.846 6.954 14.342 1.00 94.38 178 GLY A CA 1
ATOM 1314 C C . GLY A 1 178 ? 9.786 6.239 15.182 1.00 94.38 178 GLY A C 1
ATOM 1315 O O . GLY A 1 178 ? 10.109 5.285 15.886 1.00 94.38 178 GLY A O 1
ATOM 1316 N N . ASN A 1 179 ? 8.528 6.671 15.094 1.00 95.81 179 ASN A N 1
ATOM 1317 C CA . ASN A 1 179 ? 7.427 6.090 15.850 1.00 95.81 179 ASN A CA 1
ATOM 1318 C C . ASN A 1 179 ? 6.823 4.918 15.072 1.00 95.81 179 ASN A C 1
ATOM 1320 O O . ASN A 1 179 ? 5.910 5.093 14.262 1.00 95.81 179 ASN A O 1
ATOM 1324 N N . LYS A 1 180 ? 7.395 3.730 15.276 1.00 96.00 180 LYS A N 1
ATOM 1325 C CA . LYS A 1 180 ? 6.950 2.497 14.625 1.00 96.00 180 LYS A CA 1
ATOM 1326 C C . LYS A 1 180 ? 5.737 1.917 15.338 1.00 96.00 180 LYS A C 1
ATOM 1328 O O . LYS A 1 180 ? 5.747 1.763 16.555 1.00 96.00 180 LYS A O 1
ATOM 1333 N N . VAL A 1 181 ? 4.746 1.506 14.559 1.00 95.75 181 VAL A N 1
ATOM 1334 C CA . VAL A 1 181 ? 3.529 0.858 15.046 1.00 95.75 181 VAL A CA 1
ATOM 1335 C C . VAL A 1 181 ? 3.500 -0.582 14.554 1.00 95.75 181 VAL A C 1
ATOM 1337 O O . VAL A 1 181 ? 3.718 -0.865 13.376 1.00 95.75 181 VAL A O 1
ATOM 1340 N N . ASN A 1 182 ? 3.223 -1.506 15.470 1.00 94.81 182 ASN A N 1
ATOM 1341 C CA . ASN A 1 182 ? 2.974 -2.903 15.145 1.00 94.81 182 ASN A CA 1
ATOM 1342 C C . ASN A 1 182 ? 1.483 -3.188 15.310 1.00 94.81 182 ASN A C 1
ATOM 1344 O O . ASN A 1 182 ? 0.985 -3.330 16.426 1.00 94.81 182 ASN A O 1
ATOM 1348 N N . ILE A 1 183 ? 0.778 -3.285 14.188 1.00 93.69 183 ILE A N 1
ATOM 1349 C CA . ILE A 1 183 ? -0.681 -3.395 14.189 1.00 93.69 183 ILE A CA 1
ATOM 1350 C C . ILE A 1 183 ? -1.183 -4.727 14.766 1.00 93.69 183 ILE A C 1
ATOM 1352 O O . ILE A 1 183 ? -2.255 -4.769 15.361 1.00 93.69 183 ILE A O 1
ATOM 1356 N N . ALA A 1 184 ? -0.405 -5.810 14.660 1.00 93.50 184 ALA A N 1
ATOM 1357 C CA . ALA A 1 184 ? -0.765 -7.089 15.269 1.00 93.50 184 ALA A CA 1
ATOM 1358 C C . ALA A 1 184 ? -0.756 -7.003 16.805 1.00 93.50 184 ALA A C 1
ATOM 1360 O O . ALA A 1 184 ? -1.618 -7.588 17.460 1.00 93.50 184 ALA A O 1
ATOM 1361 N N . LYS A 1 185 ? 0.177 -6.234 17.386 1.00 93.62 185 LYS A N 1
ATOM 1362 C CA . LYS A 1 185 ? 0.216 -5.976 18.835 1.00 93.62 185 LYS A CA 1
ATOM 1363 C C . LYS A 1 185 ? -0.965 -5.111 19.284 1.00 93.62 185 LYS A C 1
ATOM 1365 O O . LYS A 1 185 ? -1.578 -5.434 20.298 1.00 93.62 185 LYS A O 1
ATOM 1370 N N . GLU A 1 186 ? -1.313 -4.078 18.516 1.00 93.62 186 GLU A N 1
ATOM 1371 C CA . GLU A 1 186 ? -2.462 -3.192 18.787 1.00 93.62 186 GLU A CA 1
ATOM 1372 C C . GLU A 1 186 ? -3.784 -3.977 18.868 1.00 93.62 186 GLU A C 1
ATOM 1374 O O . GLU A 1 186 ? -4.558 -3.809 19.809 1.00 93.62 186 GLU A O 1
ATOM 1379 N N . PHE A 1 187 ? -3.990 -4.926 17.949 1.00 93.69 187 PHE A N 1
ATOM 1380 C CA . PHE A 1 187 ? -5.197 -5.759 17.887 1.00 93.69 187 PHE A CA 1
ATOM 1381 C C . PHE A 1 187 ? -5.123 -7.080 18.668 1.00 93.69 187 PHE A C 1
ATOM 1383 O O . PHE A 1 187 ? -6.025 -7.907 18.564 1.00 93.69 187 PHE A O 1
ATOM 1390 N N . SER A 1 188 ? -4.078 -7.313 19.465 1.00 87.50 188 SER A N 1
ATOM 1391 C CA . SER A 1 188 ? -3.929 -8.574 20.213 1.00 87.50 188 SER A CA 1
ATOM 1392 C C . SER A 1 188 ? -5.055 -8.818 21.230 1.00 87.50 188 SER A C 1
ATOM 1394 O O . SER A 1 188 ? -5.452 -9.962 21.443 1.00 87.50 188 SER A O 1
ATOM 1396 N N . LEU A 1 189 ? -5.581 -7.744 21.825 1.00 81.12 189 LEU A N 1
ATOM 1397 C CA . LEU A 1 189 ? -6.677 -7.762 22.803 1.00 81.12 189 LEU A CA 1
ATOM 1398 C C . LEU A 1 189 ? -7.855 -6.863 22.403 1.00 81.12 189 LEU A C 1
ATOM 1400 O O . LEU A 1 189 ? -8.867 -6.835 23.098 1.00 81.12 189 LEU A O 1
ATOM 1404 N N . ASN A 1 190 ? -7.720 -6.132 21.297 1.00 89.25 190 ASN A N 1
ATOM 1405 C CA . ASN A 1 190 ? -8.700 -5.158 20.840 1.00 89.25 190 ASN A CA 1
ATOM 1406 C C . ASN A 1 190 ? -9.327 -5.611 19.523 1.00 89.25 190 ASN A C 1
ATOM 1408 O O . ASN A 1 190 ? -8.670 -6.220 18.678 1.00 89.25 190 ASN A O 1
ATOM 1412 N N . ASN A 1 191 ? -10.593 -5.255 19.336 1.00 94.94 191 ASN A N 1
ATOM 1413 C CA . ASN A 1 191 ? -11.261 -5.330 18.043 1.00 94.94 191 ASN A CA 1
ATOM 1414 C C . ASN A 1 191 ? -11.170 -3.971 17.344 1.00 94.94 191 ASN A C 1
ATOM 1416 O O . ASN A 1 191 ? -10.835 -2.955 17.968 1.00 94.94 191 ASN A O 1
ATOM 1420 N N . GLY A 1 192 ? -11.458 -3.950 16.047 1.00 96.81 192 GLY A N 1
ATOM 1421 C CA . GLY A 1 192 ? -11.527 -2.691 15.324 1.00 96.81 192 GLY A CA 1
ATOM 1422 C C . GLY A 1 192 ? -11.469 -2.824 13.822 1.00 96.81 192 GLY A C 1
ATOM 1423 O O . GLY A 1 192 ? -11.916 -3.813 13.242 1.00 96.81 192 GLY A O 1
ATOM 1424 N N . LEU A 1 193 ? -10.958 -1.776 13.191 1.00 97.75 193 LEU A N 1
ATOM 1425 C CA . LEU A 1 193 ? -11.027 -1.586 11.756 1.00 97.75 193 LEU A CA 1
ATOM 1426 C C . LEU A 1 193 ? -9.687 -1.097 11.208 1.00 97.75 193 LEU A C 1
ATOM 1428 O O . LEU A 1 193 ? -9.066 -0.186 11.757 1.00 97.75 193 LEU A O 1
ATOM 1432 N N . ILE A 1 194 ? -9.275 -1.671 10.081 1.00 98.00 194 ILE A N 1
ATOM 1433 C CA . ILE A 1 194 ? -8.166 -1.169 9.268 1.00 98.00 194 ILE A CA 1
ATOM 1434 C C . ILE A 1 194 ? -8.741 -0.676 7.945 1.00 98.00 194 ILE A C 1
ATOM 1436 O O . ILE A 1 194 ? -9.278 -1.466 7.169 1.00 98.00 194 ILE A O 1
ATOM 1440 N N . ILE A 1 195 ? -8.613 0.619 7.677 1.00 98.25 195 ILE A N 1
ATOM 1441 C CA . ILE A 1 195 ? -9.047 1.254 6.434 1.00 98.25 195 ILE A CA 1
ATOM 1442 C C . ILE A 1 195 ? -7.811 1.516 5.575 1.00 98.25 195 ILE A C 1
ATOM 1444 O O . ILE A 1 195 ? -6.974 2.350 5.917 1.00 98.25 195 ILE A O 1
ATOM 1448 N N . GLY A 1 196 ? -7.694 0.813 4.453 1.00 97.94 196 GLY A N 1
ATOM 1449 C CA . GLY A 1 196 ? -6.635 1.031 3.473 1.00 97.94 196 GLY A CA 1
ATOM 1450 C C . GLY A 1 196 ? -7.071 2.012 2.397 1.00 97.94 196 GLY A C 1
ATOM 1451 O O . GLY A 1 196 ? -8.159 1.869 1.833 1.00 97.94 196 GLY A O 1
ATOM 1452 N N . VAL A 1 197 ? -6.220 2.988 2.080 1.00 97.69 197 VAL A N 1
ATOM 1453 C CA . VAL A 1 197 ? -6.474 3.963 1.012 1.00 97.69 197 VAL A CA 1
ATOM 1454 C C . VAL A 1 197 ? -5.298 4.065 0.030 1.00 97.69 197 VAL A C 1
ATOM 1456 O O . VAL A 1 197 ? -4.146 3.918 0.438 1.00 97.69 197 VAL A O 1
ATOM 1459 N N . PRO A 1 198 ? -5.548 4.373 -1.259 1.00 95.88 198 PRO A N 1
ATOM 1460 C CA . PRO A 1 198 ? -4.472 4.525 -2.244 1.00 95.88 198 PRO A CA 1
ATOM 1461 C C . PRO A 1 198 ? -3.507 5.683 -1.979 1.00 95.88 198 PRO A C 1
ATOM 1463 O O . PRO A 1 198 ? -2.311 5.586 -2.275 1.00 95.88 198 PRO A O 1
ATOM 1466 N N . ALA A 1 199 ? -4.021 6.798 -1.460 1.00 94.25 199 ALA A N 1
ATOM 1467 C CA . ALA A 1 199 ? -3.221 7.988 -1.215 1.00 94.25 199 ALA A CA 1
ATOM 1468 C C . ALA A 1 199 ? -3.895 8.936 -0.222 1.00 94.25 199 ALA A C 1
ATOM 1470 O O . ALA A 1 199 ? -5.080 9.262 -0.375 1.00 94.25 199 ALA A O 1
ATOM 1471 N N . ALA A 1 200 ? -3.101 9.468 0.707 1.00 96.38 200 ALA A N 1
ATOM 1472 C CA . ALA A 1 200 ? -3.454 10.671 1.454 1.00 96.38 200 ALA A CA 1
ATOM 1473 C C . ALA A 1 200 ? -3.765 11.837 0.496 1.00 96.38 200 ALA A C 1
ATOM 1475 O O . ALA A 1 200 ? -3.213 11.905 -0.605 1.00 96.38 200 ALA A O 1
ATOM 1476 N N . PHE A 1 201 ? -4.654 12.744 0.910 1.00 95.56 201 PHE A N 1
ATOM 1477 C CA . PHE A 1 201 ? -5.092 13.923 0.143 1.00 95.56 201 PHE A CA 1
ATOM 1478 C C . PHE A 1 201 ? -5.788 13.652 -1.208 1.00 95.56 201 PHE A C 1
ATOM 1480 O O . PHE A 1 201 ? -6.166 14.598 -1.897 1.00 95.56 201 PHE A O 1
ATOM 1487 N N . SER A 1 202 ? -6.020 12.397 -1.600 1.00 92.44 202 SER A N 1
ATOM 1488 C CA . SER A 1 202 ? -6.722 12.096 -2.855 1.00 92.44 202 SER A CA 1
ATOM 1489 C C . SER A 1 202 ? -8.241 12.273 -2.734 1.00 92.44 202 SER A C 1
ATOM 1491 O O . SER A 1 202 ? -8.825 12.011 -1.682 1.00 92.44 202 SER A O 1
ATOM 1493 N N . GLY A 1 203 ? -8.890 12.694 -3.829 1.00 91.00 203 GLY A N 1
ATOM 1494 C CA . GLY A 1 20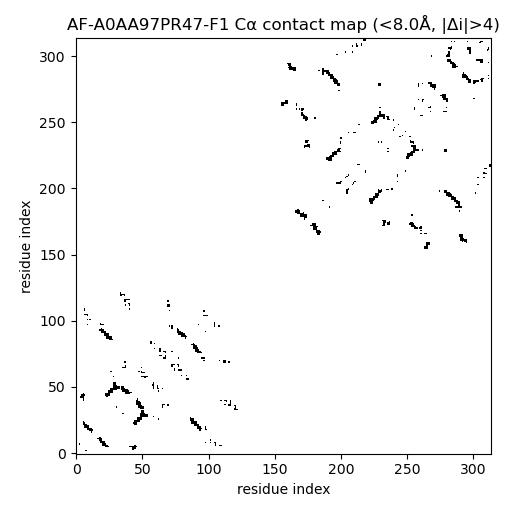3 ? -10.287 13.152 -3.839 1.00 91.00 203 GLY A CA 1
ATOM 1495 C C . GLY A 1 203 ? -11.261 12.212 -3.127 1.00 91.00 203 GLY A C 1
ATOM 1496 O O . GLY A 1 203 ? -11.833 12.581 -2.106 1.00 91.00 203 GLY A O 1
ATOM 1497 N N . ALA A 1 204 ? -11.412 10.977 -3.607 1.00 91.31 204 ALA A N 1
ATOM 1498 C CA . ALA A 1 204 ? -12.337 10.009 -3.009 1.00 91.31 204 ALA A CA 1
ATOM 1499 C C . ALA A 1 204 ? -11.984 9.645 -1.551 1.00 91.31 204 ALA A C 1
ATOM 1501 O O . ALA A 1 204 ? -12.870 9.445 -0.724 1.00 91.31 204 ALA A O 1
ATOM 1502 N N . CYS A 1 205 ? -10.695 9.592 -1.203 1.00 93.25 205 CYS A N 1
ATOM 1503 C CA . CYS A 1 205 ? -10.270 9.250 0.156 1.00 93.25 205 CYS A CA 1
ATOM 1504 C C . CYS A 1 205 ? -10.644 10.347 1.160 1.00 93.25 205 CYS A C 1
ATOM 1506 O O . CYS A 1 205 ? -11.198 10.042 2.215 1.00 93.25 205 CYS A O 1
ATOM 1508 N N . SER A 1 206 ? -10.371 11.606 0.808 1.00 94.19 206 SER A N 1
ATOM 1509 C CA . SER A 1 206 ? -10.557 12.763 1.691 1.00 94.19 206 SER A CA 1
ATOM 1510 C C . SER A 1 206 ? -11.987 13.300 1.719 1.00 94.19 206 SER A C 1
ATOM 1512 O O . SER A 1 206 ? -12.369 13.947 2.686 1.00 94.19 206 SER A O 1
ATOM 1514 N N . THR A 1 207 ? -12.778 13.089 0.662 1.00 92.94 207 THR A N 1
ATOM 1515 C CA . THR A 1 207 ? -14.127 13.683 0.562 1.00 92.94 207 THR A CA 1
ATOM 1516 C C . THR A 1 207 ? -15.240 12.737 0.989 1.00 92.94 207 THR A C 1
ATOM 1518 O O . THR A 1 207 ? -16.221 13.193 1.573 1.00 92.94 207 THR A O 1
ATOM 1521 N N . SER A 1 208 ? -15.102 11.434 0.725 1.00 93.31 208 SER A N 1
ATOM 1522 C CA . SER A 1 208 ? -16.176 10.467 0.965 1.00 93.31 208 SER A CA 1
ATOM 1523 C C . SER A 1 208 ? -15.748 9.304 1.849 1.00 93.31 208 SER A C 1
ATOM 1525 O O . SER A 1 208 ? -16.434 9.018 2.825 1.00 93.31 208 SER A O 1
ATOM 1527 N N . HIS A 1 209 ? -14.624 8.646 1.560 1.00 95.69 209 HIS A N 1
ATOM 1528 C CA . HIS A 1 209 ? -14.295 7.374 2.208 1.00 95.69 209 HIS A CA 1
ATOM 1529 C C . HIS A 1 209 ? -14.024 7.523 3.708 1.00 95.69 209 HIS A C 1
ATOM 1531 O O . HIS A 1 209 ? -14.813 7.019 4.505 1.00 95.69 209 HIS A O 1
ATOM 1537 N N . ILE A 1 210 ? -12.984 8.257 4.115 1.00 96.38 210 ILE A N 1
ATOM 1538 C CA . ILE A 1 210 ? -12.676 8.453 5.544 1.00 96.38 210 ILE A CA 1
ATOM 1539 C C . ILE A 1 210 ? -13.804 9.197 6.280 1.00 96.38 210 ILE A C 1
ATOM 1541 O O . ILE A 1 210 ? -14.243 8.705 7.325 1.00 96.38 210 ILE A O 1
ATOM 1545 N N . PRO A 1 211 ? -14.368 10.297 5.733 1.00 95.38 211 PRO A N 1
ATOM 1546 C CA . PRO A 1 211 ? -15.481 10.979 6.387 1.00 95.38 211 PRO A CA 1
ATOM 1547 C C . PRO A 1 211 ? -16.729 10.108 6.576 1.00 95.38 211 PRO A C 1
ATOM 1549 O O . PRO A 1 211 ? -17.469 10.340 7.530 1.00 95.38 211 PRO A O 1
ATOM 1552 N N . SER A 1 212 ? -16.977 9.114 5.708 1.00 96.06 212 SER A N 1
ATOM 1553 C CA . SER A 1 212 ? -18.109 8.192 5.891 1.00 96.06 212 SER A CA 1
ATOM 1554 C C . SER A 1 212 ? -17.979 7.383 7.180 1.00 96.06 212 SER A C 1
ATOM 1556 O O . SER A 1 212 ? -18.961 7.245 7.898 1.00 96.06 212 SER A O 1
ATOM 1558 N N . TYR A 1 213 ? -16.770 6.933 7.530 1.00 97.06 213 TYR A N 1
ATOM 1559 C CA . TYR A 1 213 ? -16.524 6.204 8.775 1.00 97.06 213 TYR A CA 1
ATOM 1560 C C . TYR A 1 213 ? -16.602 7.112 9.997 1.00 97.06 213 TYR A C 1
ATOM 1562 O O . TYR A 1 213 ? -17.265 6.758 10.967 1.00 97.06 213 TYR A O 1
ATOM 1570 N N . MET A 1 214 ? -15.981 8.294 9.943 1.00 95.00 214 MET A N 1
ATOM 1571 C CA . MET A 1 214 ? -15.981 9.245 11.066 1.00 95.00 214 MET A CA 1
ATOM 1572 C C . MET A 1 214 ? -17.397 9.678 11.472 1.00 95.00 214 MET A C 1
ATOM 1574 O O . MET A 1 214 ? -17.657 9.941 12.642 1.00 95.00 214 MET A O 1
ATOM 1578 N N . LYS A 1 215 ? -18.327 9.736 10.512 1.00 94.44 215 LYS A N 1
ATOM 1579 C CA . LYS A 1 215 ? -19.723 10.136 10.742 1.00 94.44 215 LYS A CA 1
ATOM 1580 C C . LYS A 1 215 ? -20.657 8.962 11.049 1.00 94.44 215 LYS A C 1
ATOM 1582 O O . LYS A 1 215 ? -21.812 9.195 11.400 1.00 94.44 215 LYS A O 1
ATOM 1587 N N . HIS A 1 216 ? -20.201 7.719 10.895 1.00 95.94 216 HIS A N 1
ATOM 1588 C CA . HIS A 1 216 ? -21.066 6.552 11.025 1.00 95.94 216 HIS A CA 1
ATOM 1589 C C . HIS A 1 216 ? -21.398 6.276 12.503 1.00 95.94 216 HIS A C 1
ATOM 1591 O O . HIS A 1 216 ? -20.483 6.163 13.316 1.00 95.94 216 HIS A O 1
ATOM 1597 N N . PRO A 1 217 ? -22.672 6.085 12.893 1.00 94.12 217 PRO A N 1
ATOM 1598 C CA . PRO A 1 217 ? -23.060 5.960 14.303 1.00 94.12 217 PRO A CA 1
ATOM 1599 C C . PRO A 1 217 ? -22.405 4.769 15.018 1.00 94.12 217 PRO A C 1
ATOM 1601 O O . PRO A 1 217 ? -22.022 4.882 16.178 1.00 94.12 217 PRO A O 1
ATOM 1604 N N . LYS A 1 218 ? -22.213 3.651 14.306 1.00 93.94 218 LYS A N 1
ATOM 1605 C CA . LYS A 1 218 ? -21.595 2.424 14.843 1.00 93.94 218 LYS A CA 1
ATOM 1606 C C . LYS A 1 218 ? -20.069 2.473 14.957 1.00 93.94 218 LYS A C 1
ATOM 1608 O O . LYS A 1 218 ? -19.467 1.512 15.424 1.00 93.94 218 LYS A O 1
ATOM 1613 N N . ILE A 1 219 ? -19.413 3.552 14.518 1.00 94.25 219 ILE A N 1
ATOM 1614 C CA . ILE A 1 219 ? -17.943 3.629 14.560 1.00 94.25 219 ILE A CA 1
ATOM 1615 C C . ILE A 1 219 ? -17.400 3.595 15.994 1.00 94.25 219 ILE A C 1
ATOM 1617 O O . ILE A 1 219 ? -16.290 3.139 16.234 1.00 94.25 219 ILE A O 1
ATOM 1621 N N . LYS A 1 220 ? -18.200 4.029 16.970 1.00 89.94 220 LYS A N 1
ATOM 1622 C CA . LYS A 1 220 ? -17.815 4.002 18.385 1.00 89.94 220 LYS A CA 1
ATOM 1623 C C . LYS A 1 220 ? -17.819 2.587 18.971 1.00 89.94 220 LYS A C 1
ATOM 1625 O O . LYS A 1 220 ? -17.115 2.341 19.944 1.00 89.94 220 LYS A O 1
ATOM 1630 N N . ASP A 1 221 ? -18.557 1.663 18.356 1.00 92.06 221 ASP A N 1
ATOM 1631 C CA . ASP A 1 221 ? -18.720 0.291 18.843 1.00 92.06 221 ASP A CA 1
ATOM 1632 C C . ASP A 1 221 ? -17.670 -0.672 18.268 1.00 92.06 221 ASP A C 1
ATOM 1634 O O . ASP A 1 221 ? -17.508 -1.781 18.776 1.00 92.06 221 ASP A O 1
ATOM 1638 N N . VAL A 1 222 ? -16.952 -0.282 17.203 1.00 92.12 222 VAL A N 1
ATOM 1639 C CA . VAL A 1 222 ? -16.007 -1.194 16.534 1.00 92.12 222 VAL A CA 1
ATOM 1640 C C . VAL A 1 222 ? -14.689 -1.361 17.286 1.00 92.12 222 VAL A C 1
ATOM 1642 O O . VAL A 1 222 ? -14.064 -2.409 17.156 1.00 92.12 222 VAL A O 1
ATOM 1645 N N . GLY A 1 223 ? -14.273 -0.373 18.083 1.00 94.00 223 GLY A N 1
ATOM 1646 C CA . GLY A 1 223 ? -12.980 -0.355 18.770 1.00 94.00 223 GLY A CA 1
ATOM 1647 C C . GLY A 1 223 ? -11.954 0.540 18.070 1.00 94.00 223 GLY A C 1
ATOM 1648 O O . GLY A 1 223 ? -12.274 1.660 17.677 1.00 94.00 223 GLY A O 1
ATOM 1649 N N . GLN A 1 224 ? -10.706 0.082 17.944 1.00 95.19 224 GLN A N 1
ATOM 1650 C CA . GLN A 1 224 ? -9.625 0.900 17.377 1.00 95.19 224 GLN A CA 1
ATOM 1651 C C . GLN A 1 224 ? -9.759 1.044 15.856 1.00 95.19 224 GLN A C 1
ATOM 1653 O O . GLN A 1 224 ? -9.976 0.062 15.149 1.00 95.19 224 GLN A O 1
ATOM 1658 N N . VAL A 1 225 ? -9.561 2.253 15.330 1.00 97.44 225 VAL A N 1
ATOM 1659 C CA . VAL A 1 225 ? -9.603 2.507 13.884 1.00 97.44 225 VAL A CA 1
ATOM 1660 C C . VAL A 1 225 ? -8.251 3.008 13.400 1.00 97.44 225 VAL A C 1
ATOM 1662 O O . VAL A 1 225 ? -7.762 4.047 13.846 1.00 97.44 225 VAL A O 1
ATOM 1665 N N . PHE A 1 226 ? -7.666 2.278 12.452 1.00 97.94 226 PHE A N 1
ATOM 1666 C CA . PHE A 1 226 ? -6.420 2.651 11.793 1.00 97.94 226 PHE A CA 1
ATOM 1667 C C . PHE A 1 226 ? -6.658 2.945 10.317 1.00 97.94 226 PHE A C 1
ATOM 1669 O O . PHE A 1 226 ? -7.232 2.130 9.597 1.00 97.94 226 PHE A O 1
ATOM 1676 N N . VAL A 1 227 ? -6.161 4.084 9.850 1.00 98.31 227 VAL A N 1
ATOM 1677 C CA . VAL A 1 227 ? -6.119 4.447 8.433 1.00 98.31 227 VAL A CA 1
ATOM 1678 C C . VAL A 1 227 ? -4.702 4.220 7.923 1.00 98.31 227 VAL A C 1
ATOM 1680 O O . VAL A 1 227 ? -3.761 4.798 8.457 1.00 98.31 227 VAL A O 1
ATOM 1683 N N . VAL A 1 228 ? -4.536 3.396 6.891 1.00 98.31 228 VAL A N 1
ATOM 1684 C CA . VAL A 1 228 ? -3.227 3.012 6.344 1.00 98.31 228 VAL A CA 1
ATOM 1685 C C . VAL A 1 228 ? -3.115 3.442 4.884 1.00 98.31 228 VAL A C 1
ATOM 1687 O O . VAL A 1 228 ? -4.018 3.206 4.080 1.00 98.31 228 VAL A O 1
ATOM 1690 N N . SER A 1 229 ? -1.984 4.050 4.524 1.00 97.88 229 SER A N 1
ATOM 1691 C CA . SER A 1 229 ? -1.649 4.401 3.138 1.00 97.88 229 SER A CA 1
ATOM 1692 C C . SER A 1 229 ? -0.166 4.178 2.860 1.00 97.88 229 SER A C 1
ATOM 1694 O O . SER A 1 229 ? 0.671 4.325 3.753 1.00 97.88 229 SER A O 1
ATOM 1696 N N . VAL A 1 230 ? 0.176 3.918 1.594 1.00 97.94 230 VAL A N 1
ATOM 1697 C CA . VAL A 1 230 ? 1.570 3.905 1.113 1.00 97.94 230 VAL A CA 1
ATOM 1698 C C . VAL A 1 230 ? 2.060 5.349 0.959 1.00 97.94 230 VAL A C 1
ATOM 1700 O O . VAL A 1 230 ? 2.156 5.902 -0.138 1.00 97.94 230 VAL A O 1
ATOM 1703 N N . ASN A 1 231 ? 2.303 5.976 2.104 1.00 98.25 231 ASN A N 1
ATOM 1704 C CA . ASN A 1 231 ? 2.818 7.324 2.291 1.00 98.25 231 ASN A CA 1
ATOM 1705 C C . ASN A 1 231 ? 3.784 7.327 3.484 1.00 98.25 231 ASN A C 1
ATOM 1707 O O . ASN A 1 231 ? 3.767 6.423 4.322 1.00 98.25 231 ASN A O 1
ATOM 1711 N N . ASP A 1 232 ? 4.630 8.348 3.572 1.00 97.31 232 ASP A N 1
ATOM 1712 C CA . ASP A 1 232 ? 5.457 8.575 4.751 1.00 97.31 232 ASP A CA 1
ATOM 1713 C C . ASP A 1 232 ? 4.642 9.098 5.948 1.00 97.31 232 ASP A C 1
ATOM 1715 O O . ASP A 1 232 ? 3.499 9.548 5.823 1.00 97.31 232 ASP A O 1
ATOM 1719 N N . ALA A 1 233 ? 5.257 9.042 7.132 1.00 97.44 233 ALA A N 1
ATOM 1720 C CA . ALA A 1 233 ? 4.631 9.466 8.379 1.00 97.44 233 ALA A CA 1
ATOM 1721 C C . ALA A 1 233 ? 4.251 10.954 8.395 1.00 97.44 233 ALA A C 1
ATOM 1723 O O . ALA A 1 233 ? 3.277 11.316 9.049 1.00 97.44 233 ALA A O 1
ATOM 1724 N N . PHE A 1 234 ? 5.007 11.818 7.709 1.00 98.19 234 PHE A N 1
ATOM 1725 C CA . PHE A 1 234 ? 4.772 13.262 7.734 1.00 98.19 234 PHE A CA 1
ATOM 1726 C C . PHE A 1 234 ? 3.527 13.617 6.927 1.00 98.19 234 PHE A C 1
ATOM 1728 O O . PHE A 1 234 ? 2.677 14.369 7.401 1.00 98.19 234 PHE A O 1
ATOM 1735 N N . VAL A 1 235 ? 3.385 13.018 5.743 1.00 98.12 235 VAL A N 1
ATOM 1736 C CA . VAL A 1 235 ? 2.189 13.163 4.906 1.00 98.12 235 VAL A CA 1
ATOM 1737 C C . VAL A 1 235 ? 0.959 12.615 5.624 1.00 98.12 235 VAL A C 1
ATOM 1739 O O . VAL A 1 235 ? -0.069 13.288 5.661 1.00 98.12 235 VAL A O 1
ATOM 1742 N N . MET A 1 236 ? 1.059 11.430 6.234 1.00 98.25 236 MET A N 1
ATOM 1743 C CA . MET A 1 236 ? -0.065 10.851 6.977 1.00 98.25 236 MET A CA 1
ATOM 1744 C C . MET A 1 236 ? -0.442 11.679 8.205 1.00 98.25 236 MET A C 1
ATOM 1746 O O . MET A 1 236 ? -1.629 11.839 8.467 1.00 98.25 236 MET A O 1
ATOM 1750 N N . LYS A 1 237 ? 0.537 12.262 8.907 1.00 97.88 237 LYS A N 1
ATOM 1751 C CA . LYS A 1 237 ? 0.292 13.178 10.027 1.00 97.88 237 LYS A CA 1
ATOM 1752 C C . LYS A 1 237 ? -0.482 14.418 9.589 1.00 97.88 237 LYS A C 1
ATOM 1754 O O . LYS A 1 237 ? -1.529 14.709 10.153 1.00 97.88 237 LYS A O 1
ATOM 1759 N N . ALA A 1 238 ? 0.014 15.121 8.573 1.00 98.19 238 ALA A N 1
ATOM 1760 C CA . ALA A 1 238 ? -0.634 16.332 8.077 1.00 98.19 238 ALA A CA 1
ATOM 1761 C C . ALA A 1 238 ? -2.049 16.040 7.549 1.00 98.19 238 ALA A C 1
ATOM 1763 O O . ALA A 1 238 ? -2.964 16.841 7.716 1.00 98.19 238 ALA A O 1
ATOM 1764 N N . TRP A 1 239 ? -2.243 14.875 6.926 1.00 98.19 239 TRP A N 1
ATOM 1765 C CA . TRP A 1 239 ? -3.561 14.460 6.459 1.00 98.19 239 TRP A CA 1
ATOM 1766 C C . TRP A 1 239 ? -4.509 14.138 7.618 1.00 98.19 239 TRP A C 1
ATOM 1768 O O . TRP A 1 239 ? -5.670 14.532 7.567 1.00 98.19 239 TRP A O 1
ATOM 1778 N N . ALA A 1 240 ? -4.020 13.489 8.677 1.00 97.25 240 ALA A N 1
ATOM 1779 C CA . ALA A 1 240 ? -4.795 13.226 9.888 1.00 97.25 240 ALA A CA 1
ATOM 1780 C C . ALA A 1 240 ? -5.302 14.524 10.525 1.00 97.25 240 ALA A C 1
ATOM 1782 O O . ALA A 1 240 ? -6.495 14.649 10.770 1.00 97.25 240 ALA A O 1
ATOM 1783 N N . GLU A 1 241 ? -4.419 15.511 10.698 1.00 96.25 241 GLU A N 1
ATOM 1784 C CA . GLU A 1 241 ? -4.757 16.836 11.240 1.00 96.25 241 GLU A CA 1
ATOM 1785 C C . GLU A 1 241 ? -5.798 17.570 10.376 1.00 96.25 241 GLU A C 1
ATOM 1787 O O . GLU A 1 241 ? -6.599 18.347 10.886 1.00 96.25 241 GLU A O 1
ATOM 1792 N N . GLN A 1 242 ? -5.825 17.315 9.063 1.00 96.19 242 GLN A N 1
ATOM 1793 C CA . GLN A 1 242 ? -6.852 17.863 8.177 1.00 96.19 242 GLN A CA 1
ATOM 1794 C C . GLN A 1 242 ? -8.189 17.111 8.279 1.00 96.19 242 GLN A C 1
ATOM 1796 O O . GLN A 1 242 ? -9.247 17.733 8.180 1.00 96.19 242 GLN A O 1
ATOM 1801 N N . MET A 1 243 ? -8.158 15.780 8.393 1.00 94.88 243 MET A N 1
ATOM 1802 C CA . MET A 1 243 ? -9.366 14.944 8.440 1.00 94.88 243 MET A CA 1
ATOM 1803 C C . MET A 1 243 ? -10.057 15.002 9.800 1.00 94.88 243 MET A C 1
ATOM 1805 O O . MET A 1 243 ? -11.284 14.954 9.855 1.00 94.88 243 MET A O 1
ATOM 1809 N N . ASP A 1 244 ? -9.280 15.144 10.869 1.00 94.19 244 ASP A N 1
ATOM 1810 C CA . ASP A 1 244 ? -9.750 15.287 12.241 1.00 94.19 244 ASP A CA 1
ATOM 1811 C C . ASP A 1 244 ? -9.063 16.481 12.935 1.00 94.19 244 ASP A C 1
ATOM 1813 O O . ASP A 1 244 ? -8.163 16.296 13.757 1.00 94.19 244 ASP A O 1
ATOM 1817 N N . PRO A 1 245 ? -9.466 17.727 12.615 1.00 92.06 245 PRO A N 1
ATOM 1818 C CA . PRO A 1 245 ? -8.858 18.920 13.208 1.00 92.06 245 PRO A CA 1
ATOM 1819 C C . PRO A 1 245 ? -9.068 19.045 14.722 1.00 92.06 245 PRO A C 1
ATOM 1821 O O . PRO A 1 245 ? -8.304 19.743 15.386 1.00 92.06 245 PRO A O 1
ATOM 1824 N N . ALA A 1 246 ? -10.116 18.414 15.263 1.00 90.88 246 ALA A N 1
ATOM 1825 C CA . ALA A 1 246 ? -10.406 18.405 16.695 1.00 90.88 246 ALA A CA 1
ATOM 1826 C C . ALA A 1 246 ? -9.607 17.323 17.442 1.00 90.88 246 ALA A C 1
ATOM 1828 O O . ALA A 1 246 ? -9.382 17.456 18.646 1.00 90.88 246 ALA A O 1
ATOM 1829 N N . GLY A 1 247 ? -9.157 16.280 16.736 1.00 88.75 247 GLY A N 1
ATOM 1830 C CA . GLY A 1 247 ? -8.429 15.150 17.308 1.00 88.75 247 GLY A CA 1
ATOM 1831 C C . GLY A 1 247 ? -9.299 14.256 18.194 1.00 88.75 247 GLY A C 1
ATOM 1832 O O . GLY A 1 247 ? -8.766 13.550 19.051 1.00 88.75 247 GLY A O 1
ATOM 1833 N N . ASP A 1 248 ? -10.624 14.313 18.046 1.00 89.25 248 ASP A N 1
ATOM 1834 C CA . ASP A 1 248 ? -11.590 13.628 18.910 1.00 89.25 248 ASP A CA 1
ATOM 1835 C C . ASP A 1 248 ? -12.196 12.369 18.273 1.00 89.25 248 ASP A C 1
ATOM 1837 O O . ASP A 1 248 ? -12.878 11.600 18.958 1.00 89.25 248 ASP A O 1
ATOM 1841 N N . SER A 1 249 ? -11.904 12.093 16.996 1.00 90.81 249 SER A N 1
ATOM 1842 C CA . SER A 1 249 ? -12.409 10.900 16.305 1.00 90.81 249 SER A CA 1
ATOM 1843 C C . SER A 1 249 ? -11.801 9.600 16.838 1.00 90.81 249 SER A C 1
ATOM 1845 O O . SER A 1 249 ? -12.413 8.537 16.725 1.00 90.81 249 SER A O 1
ATOM 1847 N N . GLY A 1 250 ? -10.583 9.668 17.389 1.00 92.12 250 GLY A N 1
ATOM 1848 C CA . GLY A 1 250 ? -9.797 8.501 17.796 1.00 92.12 250 GLY A CA 1
ATOM 1849 C C . GLY A 1 250 ? -9.177 7.714 16.632 1.00 92.12 250 GLY A C 1
ATOM 1850 O O . GLY A 1 250 ? -8.636 6.629 16.853 1.00 92.12 250 GLY A O 1
ATOM 1851 N N . PHE A 1 251 ? -9.239 8.229 15.399 1.00 96.56 251 PHE A N 1
ATOM 1852 C CA . PHE A 1 251 ? -8.664 7.576 14.222 1.00 96.56 251 PHE A CA 1
ATOM 1853 C C . PHE A 1 251 ? -7.148 7.776 14.193 1.00 96.56 251 PHE A C 1
ATOM 1855 O O . PHE A 1 251 ? -6.651 8.900 14.250 1.00 96.56 251 PHE A O 1
ATOM 1862 N N . ARG A 1 252 ? -6.400 6.684 14.030 1.00 97.25 252 ARG A N 1
ATOM 1863 C CA . ARG A 1 252 ? -4.934 6.714 13.937 1.00 97.25 252 ARG A CA 1
ATOM 1864 C C . ARG A 1 252 ? -4.482 6.535 12.498 1.00 97.25 252 ARG A C 1
ATOM 1866 O O . ARG A 1 252 ? -4.836 5.558 11.843 1.00 97.25 252 ARG A O 1
ATOM 1873 N N . PHE A 1 253 ? -3.686 7.470 11.998 1.00 98.25 253 PHE A N 1
ATOM 1874 C CA . PHE A 1 253 ? -3.238 7.495 10.607 1.00 98.25 253 PHE A CA 1
ATOM 1875 C C . PHE A 1 253 ? -1.794 7.006 10.510 1.00 98.25 253 PHE A C 1
ATOM 1877 O O . PHE A 1 253 ? -0.867 7.637 11.019 1.00 98.25 253 PHE A O 1
ATOM 1884 N N . LEU A 1 254 ? -1.606 5.876 9.835 1.00 98.38 254 LEU A N 1
ATOM 1885 C CA . LEU A 1 254 ? -0.339 5.170 9.727 1.00 98.38 254 LEU A CA 1
ATOM 1886 C C . LEU A 1 254 ? 0.201 5.230 8.296 1.00 98.38 254 LEU A C 1
ATOM 1888 O O . LEU A 1 254 ? -0.484 4.893 7.328 1.00 98.38 254 LEU A O 1
ATOM 1892 N N . GLY A 1 255 ? 1.464 5.616 8.164 1.00 98.31 255 GLY A N 1
ATOM 1893 C CA . GLY A 1 255 ? 2.210 5.483 6.919 1.00 98.31 255 GLY A CA 1
ATOM 1894 C C . GLY A 1 255 ? 2.789 4.082 6.765 1.00 98.31 255 GLY A C 1
ATOM 1895 O O . GLY A 1 255 ? 3.314 3.520 7.724 1.00 98.31 255 GLY A O 1
ATOM 1896 N N . ASP A 1 256 ? 2.749 3.548 5.547 1.00 98.00 256 ASP A N 1
ATOM 1897 C CA . ASP A 1 256 ? 3.486 2.363 5.095 1.00 98.00 256 ASP A CA 1
ATOM 1898 C C . ASP A 1 256 ? 4.482 2.776 3.994 1.00 98.00 256 ASP A C 1
ATOM 1900 O O . ASP A 1 256 ? 4.240 2.530 2.808 1.00 98.00 256 ASP A O 1
ATOM 1904 N N . PRO A 1 257 ? 5.607 3.437 4.328 1.00 96.00 257 PRO A N 1
ATOM 1905 C CA . PRO A 1 257 ? 6.424 4.140 3.334 1.00 96.00 257 PRO A CA 1
ATOM 1906 C C . PRO A 1 257 ? 7.042 3.203 2.288 1.00 96.00 257 PRO A C 1
ATOM 1908 O O . PRO A 1 257 ? 7.348 3.614 1.172 1.00 96.00 257 PRO A O 1
ATOM 1911 N N . GLN A 1 258 ? 7.251 1.937 2.656 1.00 94.06 258 GLN A N 1
ATOM 1912 C CA . GLN A 1 258 ? 7.845 0.912 1.794 1.00 94.06 258 GLN A CA 1
ATOM 1913 C C . GLN A 1 258 ? 6.792 -0.023 1.169 1.00 94.06 258 GLN A C 1
ATOM 1915 O O . GLN A 1 258 ? 7.135 -0.888 0.353 1.00 94.06 258 GLN A O 1
ATOM 1920 N N . GLY A 1 259 ? 5.517 0.130 1.540 1.00 95.25 259 GLY A N 1
ATOM 1921 C CA . GLY A 1 259 ? 4.438 -0.762 1.124 1.00 95.25 259 GLY A CA 1
ATOM 1922 C C . GLY A 1 259 ? 4.564 -2.175 1.704 1.00 95.25 259 GLY A C 1
ATOM 1923 O O . GLY A 1 259 ? 4.051 -3.114 1.103 1.00 95.25 259 GLY A O 1
ATOM 1924 N N . VAL A 1 260 ? 5.318 -2.378 2.790 1.00 95.00 260 VAL A N 1
ATOM 1925 C CA . VAL A 1 260 ? 5.632 -3.722 3.313 1.00 95.00 260 VAL A CA 1
ATOM 1926 C C . VAL A 1 260 ? 4.394 -4.351 3.932 1.00 95.00 260 VAL A C 1
ATOM 1928 O O . VAL A 1 260 ? 4.110 -5.518 3.656 1.00 95.00 260 VAL A O 1
ATOM 1931 N N . PHE A 1 261 ? 3.640 -3.588 4.721 1.00 95.69 261 PHE A N 1
ATOM 1932 C CA . PHE A 1 261 ? 2.380 -4.055 5.295 1.00 95.69 261 PHE A CA 1
ATOM 1933 C C . PHE A 1 261 ? 1.389 -4.399 4.181 1.00 95.69 261 PHE A C 1
ATOM 1935 O O . PHE A 1 261 ? 0.873 -5.516 4.113 1.00 95.69 261 PHE A O 1
ATOM 1942 N N . THR A 1 262 ? 1.229 -3.468 3.243 1.00 96.06 262 THR A N 1
ATOM 1943 C CA . THR A 1 262 ? 0.324 -3.575 2.096 1.00 96.06 262 THR A CA 1
ATOM 1944 C C . THR A 1 262 ? 0.628 -4.810 1.238 1.00 96.06 262 THR A C 1
ATOM 1946 O O . THR A 1 262 ? -0.265 -5.608 0.956 1.00 96.06 262 THR A O 1
ATOM 1949 N N . LYS A 1 263 ? 1.903 -5.026 0.889 1.00 94.62 263 LYS A N 1
ATOM 1950 C CA . LYS A 1 263 ? 2.366 -6.188 0.106 1.00 94.62 263 LYS A CA 1
ATOM 1951 C C . LYS A 1 263 ? 2.246 -7.506 0.858 1.00 94.62 263 LYS A C 1
ATOM 1953 O O . LYS A 1 263 ? 2.090 -8.556 0.243 1.00 94.62 263 LYS A O 1
ATOM 1958 N N . THR A 1 264 ? 2.361 -7.484 2.185 1.00 93.50 264 THR A N 1
ATOM 1959 C CA . THR A 1 264 ? 2.229 -8.705 2.996 1.00 93.50 264 THR A CA 1
ATOM 1960 C C . THR A 1 264 ? 0.795 -9.225 2.982 1.00 93.50 264 THR A C 1
ATOM 1962 O O . THR A 1 264 ? 0.587 -10.435 3.012 1.00 93.50 264 THR A O 1
ATOM 1965 N N . LEU A 1 265 ? -0.176 -8.317 2.880 1.00 93.44 265 LEU A N 1
ATOM 1966 C CA . 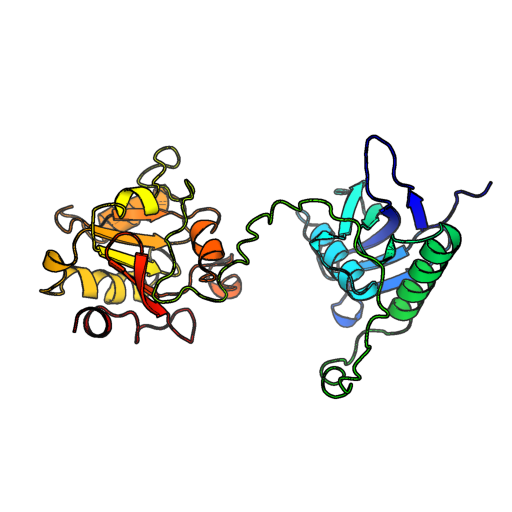LEU A 1 265 ? -1.595 -8.637 2.747 1.00 93.44 265 LEU A CA 1
ATOM 1967 C C . LEU A 1 265 ? -2.050 -8.867 1.295 1.00 93.44 265 LEU A C 1
ATOM 1969 O O . LEU A 1 265 ? -3.227 -9.150 1.079 1.00 93.44 265 LEU A O 1
ATOM 1973 N N . ASP A 1 266 ? -1.143 -8.746 0.315 1.00 93.94 266 ASP A N 1
ATOM 1974 C CA . ASP A 1 266 ? -1.453 -8.822 -1.125 1.00 93.94 266 ASP A CA 1
ATOM 1975 C C . ASP A 1 266 ? -2.507 -7.774 -1.557 1.00 93.94 266 ASP A C 1
ATOM 1977 O O . ASP A 1 266 ? -3.403 -8.001 -2.379 1.00 93.94 266 ASP A O 1
ATOM 1981 N N . LEU A 1 267 ? -2.408 -6.592 -0.940 1.00 95.88 267 LEU A N 1
ATOM 1982 C CA . LEU A 1 267 ? -3.290 -5.444 -1.150 1.00 95.88 267 LEU A CA 1
ATOM 1983 C C . LEU A 1 267 ? -2.613 -4.327 -1.948 1.00 95.88 267 LEU A C 1
ATOM 1985 O O . LEU A 1 267 ? -3.149 -3.225 -1.999 1.00 95.88 267 LEU A O 1
ATOM 1989 N N . ASP A 1 268 ? -1.458 -4.564 -2.569 1.00 95.62 268 ASP A N 1
ATOM 1990 C CA . ASP A 1 268 ? -0.815 -3.593 -3.453 1.00 95.62 268 ASP A CA 1
ATOM 1991 C C . ASP A 1 268 ? -1.327 -3.687 -4.898 1.00 95.62 268 ASP A C 1
ATOM 1993 O O . ASP A 1 268 ? -1.822 -4.721 -5.356 1.00 95.62 268 ASP A O 1
ATOM 1997 N N . PHE A 1 269 ? -1.236 -2.577 -5.625 1.00 94.50 269 PHE A N 1
ATOM 1998 C CA . PHE A 1 269 ? -1.465 -2.525 -7.065 1.00 94.50 269 PHE A CA 1
ATOM 1999 C C . PHE A 1 269 ? -0.500 -1.533 -7.728 1.00 94.50 269 PHE A C 1
ATOM 2001 O O . PHE A 1 269 ? 0.003 -0.609 -7.079 1.00 94.50 269 PHE A O 1
ATOM 2008 N N . ASP A 1 270 ? -0.271 -1.706 -9.034 1.00 95.12 270 ASP A N 1
ATOM 2009 C CA . ASP A 1 270 ? 0.512 -0.755 -9.827 1.00 95.12 270 ASP A CA 1
ATOM 2010 C C . ASP A 1 270 ? -0.275 0.551 -9.996 1.00 95.12 270 ASP A C 1
ATOM 2012 O O . ASP A 1 270 ? -1.168 0.680 -10.836 1.00 95.12 270 ASP A O 1
ATOM 2016 N N . GLY A 1 271 ? 0.054 1.517 -9.143 1.00 91.31 271 GLY A N 1
ATOM 2017 C CA . GLY A 1 271 ? -0.487 2.867 -9.157 1.00 91.31 271 GLY A CA 1
ATOM 2018 C C . GLY A 1 271 ? 0.399 3.862 -9.900 1.00 91.31 271 GLY A C 1
ATOM 2019 O O . GLY A 1 271 ? 0.098 5.056 -9.879 1.00 91.31 271 GLY A O 1
ATOM 2020 N N . THR A 1 272 ? 1.484 3.418 -10.544 1.00 91.56 272 THR A N 1
ATOM 2021 C CA . THR A 1 272 ? 2.577 4.288 -11.011 1.00 91.56 272 THR A CA 1
ATOM 2022 C C . THR A 1 272 ? 2.090 5.398 -11.937 1.00 91.56 272 THR A C 1
ATOM 2024 O O . THR A 1 272 ? 2.536 6.536 -11.818 1.00 91.56 272 THR A O 1
ATOM 2027 N N . ALA A 1 273 ? 1.126 5.098 -12.809 1.00 89.94 273 ALA A N 1
ATOM 2028 C CA . ALA A 1 273 ? 0.588 6.059 -13.771 1.00 89.94 273 ALA A CA 1
ATOM 2029 C C . ALA A 1 273 ? -0.109 7.273 -13.126 1.00 89.94 273 ALA A C 1
ATOM 2031 O O . ALA A 1 273 ? -0.144 8.340 -13.732 1.00 89.94 273 ALA A O 1
ATOM 2032 N N . ILE A 1 274 ? -0.666 7.116 -11.922 1.00 88.75 274 ILE A N 1
ATOM 2033 C CA . ILE A 1 274 ? -1.467 8.149 -11.242 1.00 88.75 274 ILE A CA 1
ATOM 2034 C C . ILE A 1 274 ? -0.735 8.678 -10.005 1.00 88.75 274 ILE A C 1
ATOM 2036 O O . ILE A 1 274 ? -0.789 9.866 -9.701 1.00 88.75 274 ILE A O 1
ATOM 2040 N N . PHE A 1 275 ? -0.042 7.794 -9.291 1.00 89.12 275 PHE A N 1
ATOM 2041 C CA . PHE A 1 275 ? 0.502 8.052 -7.962 1.00 89.12 275 PHE A CA 1
ATOM 2042 C C .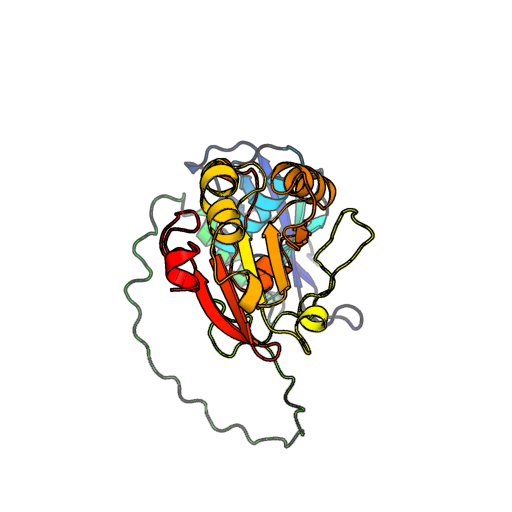 PHE A 1 275 ? 2.036 8.030 -7.903 1.00 89.12 275 PHE A C 1
ATOM 2044 O O . PHE A 1 275 ? 2.598 8.300 -6.842 1.00 89.12 275 PHE A O 1
ATOM 2051 N N . GLY A 1 276 ? 2.708 7.702 -9.013 1.00 91.75 276 GLY A N 1
ATOM 2052 C CA . GLY A 1 276 ? 4.171 7.669 -9.149 1.00 91.75 276 GLY A CA 1
ATOM 2053 C C . GLY A 1 276 ? 4.856 6.387 -8.657 1.00 91.75 276 GLY A C 1
ATOM 2054 O O . GLY A 1 276 ? 6.013 6.149 -8.994 1.00 91.75 276 GLY A O 1
ATOM 2055 N N . ASN A 1 277 ? 4.157 5.543 -7.899 1.00 91.94 277 ASN A N 1
ATOM 2056 C CA . ASN A 1 277 ? 4.643 4.269 -7.370 1.00 91.94 277 ASN A CA 1
ATOM 2057 C C . ASN A 1 277 ? 3.480 3.295 -7.118 1.00 91.94 277 ASN A C 1
ATOM 2059 O O . ASN A 1 277 ? 2.315 3.692 -7.178 1.00 91.94 277 ASN A O 1
ATOM 2063 N N . ASP A 1 278 ? 3.802 2.044 -6.781 1.00 95.19 278 ASP A N 1
ATOM 2064 C CA . ASP A 1 278 ? 2.825 1.072 -6.278 1.00 95.19 278 ASP A CA 1
ATOM 2065 C C . ASP A 1 278 ? 2.114 1.618 -5.036 1.00 95.19 278 ASP A C 1
ATOM 2067 O O . ASP A 1 278 ? 2.758 2.181 -4.141 1.00 95.19 278 ASP A O 1
ATOM 2071 N N . ARG A 1 279 ? 0.796 1.429 -4.966 1.00 96.88 279 ARG A N 1
ATOM 2072 C CA . ARG A 1 279 ? -0.053 1.918 -3.871 1.00 96.88 279 ARG A CA 1
ATOM 2073 C C . ARG A 1 279 ? -0.886 0.802 -3.264 1.00 96.88 279 ARG A C 1
ATOM 2075 O O . ARG A 1 279 ? -0.972 -0.298 -3.799 1.00 96.88 279 ARG A O 1
ATOM 2082 N N . SER A 1 280 ? -1.503 1.114 -2.130 1.00 96.81 280 SER A N 1
ATOM 2083 C CA . SER A 1 280 ? -2.496 0.247 -1.508 1.00 96.81 280 SER A CA 1
ATOM 2084 C C . SER A 1 280 ? -3.807 0.318 -2.266 1.00 96.81 280 SER A C 1
ATOM 2086 O O . SER A 1 280 ? -4.303 1.406 -2.547 1.00 96.81 280 SER A O 1
ATOM 2088 N N . LYS A 1 281 ? -4.430 -0.830 -2.516 1.00 96.50 281 LYS A N 1
ATOM 2089 C CA . LYS A 1 281 ? -5.843 -0.889 -2.883 1.00 96.50 281 LYS A CA 1
ATOM 2090 C C . LYS A 1 281 ? -6.668 -0.198 -1.800 1.00 96.50 281 LYS A C 1
ATOM 2092 O O . LYS A 1 281 ? -6.250 -0.107 -0.641 1.00 96.50 281 LYS A O 1
ATOM 2097 N N . ARG A 1 282 ? -7.857 0.261 -2.165 1.00 97.44 282 ARG A N 1
ATOM 2098 C CA . ARG A 1 282 ? -8.860 0.679 -1.199 1.00 97.44 282 ARG A CA 1
ATOM 2099 C C . ARG A 1 282 ? -9.518 -0.553 -0.594 1.00 97.44 282 ARG A C 1
ATOM 2101 O O . ARG A 1 282 ? -9.977 -1.440 -1.318 1.00 97.44 282 ARG A O 1
ATOM 2108 N N . TYR A 1 283 ? -9.555 -0.603 0.729 1.00 97.62 283 TYR A N 1
ATOM 2109 C CA . TYR A 1 283 ? -10.195 -1.691 1.448 1.00 97.62 283 TYR A CA 1
ATOM 2110 C C . TYR A 1 283 ? -10.623 -1.286 2.857 1.00 97.62 283 TYR A C 1
ATOM 2112 O O . TYR A 1 283 ? -10.187 -0.266 3.392 1.00 97.62 283 TYR A O 1
ATOM 2120 N N . ALA A 1 284 ? -11.430 -2.139 3.476 1.00 97.88 284 ALA A N 1
ATOM 2121 C CA . ALA A 1 284 ? -11.691 -2.131 4.907 1.00 97.88 284 ALA A CA 1
ATOM 2122 C C . ALA A 1 284 ? -11.592 -3.560 5.460 1.00 97.88 284 ALA A C 1
ATOM 2124 O O . ALA A 1 284 ? -12.190 -4.487 4.906 1.00 97.88 284 ALA A O 1
ATOM 2125 N N . LEU A 1 285 ? -10.821 -3.750 6.530 1.00 97.50 285 LEU A N 1
ATOM 2126 C CA . LEU A 1 285 ? -10.691 -5.024 7.239 1.00 97.50 285 LEU A CA 1
ATOM 2127 C C . LEU A 1 285 ? -11.292 -4.878 8.629 1.00 97.50 285 LEU A C 1
ATOM 2129 O O . LEU A 1 285 ? -10.811 -4.063 9.417 1.00 97.50 285 LEU A O 1
ATOM 2133 N N . VAL A 1 286 ? -12.309 -5.680 8.933 1.00 97.12 286 VAL A N 1
ATOM 2134 C CA . VAL A 1 286 ? -12.857 -5.783 10.288 1.00 97.12 286 VAL A CA 1
ATOM 2135 C C . VAL A 1 286 ? -12.011 -6.786 11.049 1.00 97.12 286 VAL A C 1
ATOM 2137 O O . VAL A 1 286 ? -11.818 -7.909 10.580 1.00 97.12 286 VAL A O 1
ATOM 2140 N N . ILE A 1 287 ? -11.500 -6.385 12.205 1.00 96.94 287 ILE A N 1
ATOM 2141 C CA . ILE A 1 287 ? -10.592 -7.176 13.027 1.00 96.94 287 ILE A CA 1
ATOM 2142 C C . ILE A 1 287 ? -11.304 -7.598 14.305 1.00 96.94 287 ILE A C 1
ATOM 2144 O O . ILE A 1 287 ? -11.888 -6.774 15.009 1.00 96.94 287 ILE A O 1
ATOM 2148 N N . GLU A 1 288 ? -11.231 -8.889 14.607 1.00 94.31 288 GLU A N 1
ATOM 2149 C CA . GLU A 1 288 ? -11.776 -9.471 15.827 1.00 94.31 288 GLU A CA 1
ATOM 2150 C C . GLU A 1 288 ? -10.781 -10.484 16.397 1.00 94.31 288 GLU A C 1
ATOM 2152 O O . GLU A 1 288 ? -10.301 -11.364 15.678 1.00 94.31 288 GLU A O 1
ATOM 2157 N N . ASN A 1 289 ? -10.447 -10.351 17.684 1.00 89.75 289 ASN A N 1
ATOM 2158 C CA . ASN A 1 289 ? -9.486 -11.217 18.380 1.00 89.75 289 ASN A CA 1
ATOM 2159 C C . ASN A 1 289 ? -8.130 -11.335 17.646 1.00 89.75 289 ASN A C 1
ATOM 2161 O O . ASN A 1 289 ? -7.605 -12.435 17.448 1.00 89.75 289 ASN A O 1
ATOM 2165 N N . GLY A 1 290 ? -7.589 -10.206 17.173 1.00 89.06 290 GLY A N 1
ATOM 2166 C CA . GLY A 1 290 ? -6.300 -10.144 16.469 1.00 89.06 290 GLY A CA 1
ATOM 2167 C C . GLY A 1 290 ? -6.273 -10.776 15.073 1.00 89.06 290 GLY A C 1
ATOM 2168 O O . GLY A 1 290 ? -5.195 -10.963 14.502 1.00 89.06 290 GLY A O 1
ATOM 2169 N N . ARG A 1 291 ? -7.434 -11.123 14.507 1.00 93.62 291 ARG A N 1
ATOM 2170 C CA . ARG A 1 291 ? -7.563 -11.742 13.180 1.00 93.62 291 ARG A CA 1
ATOM 2171 C C . ARG A 1 291 ? -8.549 -10.992 12.304 1.00 93.62 291 ARG A C 1
ATOM 2173 O O . ARG A 1 291 ? -9.456 -10.321 12.790 1.00 93.62 291 ARG A O 1
ATOM 2180 N N . VAL A 1 292 ? -8.391 -11.145 10.995 1.00 95.69 292 VAL A N 1
ATOM 2181 C CA . VAL A 1 292 ? -9.331 -10.592 10.018 1.00 95.69 292 VAL A CA 1
ATOM 2182 C C . VAL A 1 292 ? -10.659 -11.338 10.135 1.00 95.69 292 VAL A C 1
ATOM 2184 O O . VAL A 1 292 ? -10.730 -12.530 9.860 1.00 95.69 292 VAL A O 1
ATOM 2187 N N . LYS A 1 293 ? -11.726 -10.649 10.529 1.00 95.88 293 LYS A N 1
ATOM 2188 C CA . LYS A 1 293 ? -13.096 -11.178 10.551 1.00 95.88 293 LYS A CA 1
ATOM 2189 C C . LYS A 1 293 ? -13.734 -11.107 9.169 1.00 95.88 293 LYS A C 1
ATOM 2191 O O . LYS A 1 293 ? -14.295 -12.089 8.693 1.00 95.88 293 LYS A O 1
ATOM 2196 N N . SER A 1 294 ? -13.626 -9.955 8.514 1.00 95.50 294 SER A N 1
ATOM 2197 C CA . SER A 1 294 ? -14.091 -9.739 7.144 1.00 95.50 294 SER A CA 1
ATOM 2198 C C . SER A 1 294 ? -13.152 -8.796 6.397 1.00 95.50 294 SER A C 1
ATOM 2200 O O . SER A 1 294 ? -12.511 -7.929 6.992 1.00 95.50 294 SER A O 1
ATOM 2202 N N . ALA A 1 295 ? -13.066 -8.986 5.080 1.00 95.88 295 ALA A N 1
ATOM 2203 C CA . ALA A 1 295 ? -12.241 -8.185 4.188 1.00 95.88 295 ALA A CA 1
ATOM 2204 C C . ALA A 1 295 ? -13.099 -7.627 3.048 1.00 95.88 295 ALA A C 1
ATOM 2206 O O . ALA A 1 295 ? -13.705 -8.382 2.288 1.00 95.88 295 ALA A O 1
ATOM 2207 N N . HIS A 1 296 ? -13.135 -6.304 2.932 1.00 96.19 296 HIS A N 1
ATOM 2208 C CA . HIS A 1 296 ? -13.911 -5.566 1.942 1.00 96.19 296 HIS A CA 1
ATOM 2209 C C . HIS A 1 296 ? -12.944 -4.819 1.026 1.00 96.19 296 HIS A C 1
ATOM 2211 O O . HIS A 1 296 ? -12.594 -3.673 1.300 1.00 96.19 296 HIS A O 1
ATOM 2217 N N . VAL A 1 297 ? -12.456 -5.484 -0.021 1.00 95.62 297 VAL A N 1
ATOM 2218 C CA . VAL A 1 297 ? -11.459 -4.931 -0.953 1.00 95.62 297 VAL A CA 1
ATOM 2219 C C . VAL A 1 297 ? -12.139 -4.536 -2.256 1.00 95.62 297 VAL A C 1
ATOM 2221 O O . VAL A 1 297 ? -12.895 -5.327 -2.818 1.00 95.62 297 VAL A O 1
ATOM 2224 N N . GLU A 1 298 ? -11.863 -3.331 -2.747 1.00 94.62 298 GLU A N 1
ATOM 2225 C CA . GLU A 1 298 ? -12.461 -2.856 -3.995 1.00 94.62 298 GLU A CA 1
ATOM 2226 C C . GLU A 1 298 ? -11.941 -3.655 -5.203 1.00 94.62 298 GLU A C 1
ATOM 2228 O O . GLU A 1 298 ? -10.725 -3.825 -5.354 1.00 94.62 298 GLU A O 1
ATOM 2233 N N . PRO A 1 299 ? -12.833 -4.141 -6.085 1.00 90.88 299 PRO A N 1
ATOM 2234 C CA . PRO A 1 299 ? -12.450 -4.996 -7.210 1.00 90.88 299 PRO A CA 1
ATOM 2235 C C . PRO A 1 299 ? -11.629 -4.255 -8.275 1.00 90.88 299 PRO A C 1
ATOM 2237 O O . PRO A 1 299 ? -10.856 -4.871 -9.003 1.00 90.88 299 PRO A O 1
ATOM 2240 N N . ASP A 1 300 ? -11.781 -2.935 -8.354 1.00 90.25 300 ASP A N 1
ATOM 2241 C CA . ASP A 1 300 ? -11.074 -2.032 -9.266 1.00 90.25 300 ASP A CA 1
ATOM 2242 C C . ASP A 1 300 ? -9.878 -1.327 -8.595 1.00 90.25 300 ASP A C 1
ATOM 2244 O O . ASP A 1 300 ? -9.341 -0.351 -9.124 1.00 90.25 300 ASP A O 1
ATOM 2248 N N . ASN A 1 301 ? -9.461 -1.804 -7.417 1.00 89.56 301 ASN A N 1
ATOM 2249 C CA . ASN A 1 301 ? -8.387 -1.276 -6.572 1.00 89.56 301 ASN A CA 1
ATOM 2250 C C . ASN A 1 301 ? -8.638 0.100 -5.937 1.00 89.56 301 ASN A C 1
ATOM 2252 O O . ASN A 1 301 ? -8.037 0.381 -4.905 1.00 89.56 301 ASN A O 1
ATOM 2256 N N . THR A 1 302 ? -9.455 0.982 -6.517 1.00 88.94 302 THR A N 1
ATOM 2257 C CA . THR A 1 302 ? -9.530 2.397 -6.089 1.00 88.94 302 THR A CA 1
ATOM 2258 C C . THR A 1 302 ? -10.940 2.962 -5.933 1.00 88.94 302 THR A C 1
ATOM 2260 O O . THR A 1 302 ? -11.071 4.055 -5.359 1.00 88.94 302 THR A O 1
ATOM 2263 N N . GLY A 1 303 ? -11.966 2.234 -6.382 1.00 88.75 303 GLY A N 1
ATOM 2264 C CA . GLY A 1 303 ? -13.379 2.606 -6.329 1.00 88.75 303 GLY A CA 1
ATOM 2265 C C . GLY A 1 303 ? -13.896 2.802 -4.909 1.00 88.75 303 GLY A C 1
ATOM 2266 O O . GLY A 1 303 ? -13.154 2.658 -3.950 1.00 88.75 303 GLY A O 1
ATOM 2267 N N . THR A 1 304 ? -15.156 3.192 -4.745 1.00 89.88 304 THR A N 1
ATOM 2268 C CA . THR A 1 304 ? -15.752 3.506 -3.431 1.00 89.88 304 THR A CA 1
ATOM 2269 C C . THR A 1 304 ? -17.122 2.859 -3.309 1.00 89.88 304 THR A C 1
ATOM 2271 O O . THR A 1 304 ? -18.148 3.538 -3.374 1.00 89.88 304 THR A O 1
ATOM 2274 N N . ASN A 1 305 ? -17.151 1.536 -3.196 1.00 91.38 305 ASN A N 1
ATOM 2275 C CA . ASN A 1 305 ? -18.389 0.780 -3.093 1.00 91.38 305 ASN A CA 1
ATOM 2276 C C . ASN A 1 305 ? -18.338 -0.176 -1.904 1.00 91.38 305 ASN A C 1
ATOM 2278 O O . ASN A 1 305 ? -18.942 0.099 -0.868 1.00 91.38 305 ASN A O 1
ATOM 2282 N N . VAL A 1 306 ? -17.603 -1.282 -2.023 1.00 94.88 306 VAL A N 1
ATOM 2283 C CA . VAL A 1 306 ? -17.665 -2.367 -1.032 1.00 94.88 306 VAL A CA 1
ATOM 2284 C C . VAL A 1 306 ? -16.976 -2.016 0.285 1.00 94.88 306 VAL A C 1
ATOM 2286 O O . VAL A 1 306 ? -17.313 -2.593 1.313 1.00 94.88 306 VAL A O 1
ATOM 2289 N N . SER A 1 307 ? -16.033 -1.073 0.254 1.00 95.75 307 SER A N 1
ATOM 2290 C CA . SER A 1 307 ? -15.220 -0.638 1.394 1.00 95.75 307 SER A CA 1
ATOM 2291 C C . SER A 1 307 ? -15.754 0.614 2.099 1.00 95.75 307 SER A C 1
ATOM 2293 O O . SER A 1 307 ? -15.081 1.145 2.985 1.00 95.75 307 SER A O 1
ATOM 2295 N N . MET A 1 308 ? -16.929 1.121 1.714 1.00 96.50 308 MET A N 1
ATOM 2296 C CA . MET A 1 308 ? -17.576 2.277 2.350 1.00 96.50 308 MET A CA 1
ATOM 2297 C C . MET A 1 308 ? -18.216 1.904 3.694 1.00 96.50 308 MET A C 1
ATOM 2299 O O . MET A 1 308 ? -18.648 0.765 3.874 1.00 96.50 308 MET A O 1
ATOM 2303 N N . ALA A 1 309 ? -18.318 2.871 4.614 1.00 95.94 309 ALA A N 1
ATOM 2304 C CA . ALA A 1 309 ? -18.782 2.635 5.985 1.00 95.94 309 ALA A CA 1
ATOM 2305 C C . ALA A 1 309 ? -20.131 1.906 6.062 1.00 95.94 309 ALA A C 1
ATOM 2307 O O . ALA A 1 309 ? -20.215 0.890 6.744 1.00 95.94 309 ALA A O 1
ATOM 2308 N N . ASP A 1 310 ? -21.135 2.338 5.295 1.00 94.50 310 ASP A N 1
ATOM 2309 C CA . ASP A 1 310 ? -22.470 1.718 5.287 1.00 94.50 310 ASP A CA 1
ATOM 2310 C C . ASP A 1 310 ? -22.419 0.227 4.910 1.00 94.50 310 ASP A C 1
ATOM 2312 O O . ASP A 1 310 ? -23.124 -0.605 5.468 1.00 94.50 310 ASP A O 1
ATOM 2316 N N . LYS A 1 311 ? -21.541 -0.158 3.974 1.00 95.31 311 LYS A N 1
ATOM 2317 C CA . LYS A 1 311 ? -21.403 -1.564 3.558 1.00 95.31 311 LYS A CA 1
ATOM 2318 C C . LYS A 1 311 ? -20.683 -2.421 4.591 1.00 95.31 311 LYS A C 1
ATOM 2320 O O . LYS A 1 311 ? -20.932 -3.623 4.651 1.00 95.31 311 LYS A O 1
ATOM 2325 N N . VAL A 1 312 ? -19.776 -1.825 5.355 1.00 95.62 312 VAL A N 1
ATOM 2326 C CA . VAL A 1 312 ? -18.928 -2.535 6.319 1.00 95.62 312 VAL A CA 1
ATOM 2327 C C . VAL A 1 312 ? -19.585 -2.604 7.697 1.00 95.62 312 VAL A C 1
ATOM 2329 O O . VAL A 1 312 ? -19.458 -3.615 8.382 1.00 95.62 312 VAL A O 1
ATOM 2332 N N . LEU A 1 313 ? -20.303 -1.554 8.098 1.00 93.75 313 LEU A N 1
ATOM 2333 C CA . LEU A 1 313 ? -20.891 -1.402 9.431 1.00 93.75 313 LEU A CA 1
ATOM 2334 C C . LEU A 1 313 ? -22.411 -1.663 9.468 1.00 93.75 313 LEU A C 1
ATOM 2336 O O . LEU A 1 313 ? -22.950 -1.923 10.551 1.00 93.75 313 LEU A O 1
ATOM 2340 N N . GLY A 1 314 ? -23.087 -1.671 8.312 1.00 81.81 314 GLY A N 1
ATOM 2341 C CA . GLY A 1 314 ? -24.503 -2.026 8.154 1.00 81.81 314 GLY A CA 1
ATOM 2342 C C . GLY A 1 314 ? -25.449 -0.856 8.352 1.00 81.81 314 GLY A C 1
ATOM 2343 O O . GLY A 1 314 ? -25.863 -0.652 9.517 1.00 81.81 314 GLY A O 1
#

Solvent-accessible surface area (backbone atoms only — not comparable to full-atom values): 17549 Å² total; per-residue (Å²): 140,83,97,78,47,17,61,43,80,41,76,52,41,102,91,41,84,62,33,30,32,38,34,34,31,37,50,45,58,57,31,56,75,70,56,43,36,44,65,43,77,49,62,75,31,32,32,31,26,30,47,39,48,93,48,97,55,45,39,57,56,43,50,34,53,45,50,20,63,42,66,76,46,59,62,89,30,43,43,77,78,41,38,84,93,46,53,54,27,35,33,38,30,42,58,82,67,34,59,72,58,69,68,62,29,52,54,51,52,51,51,35,46,51,56,36,32,73,52,70,71,71,89,84,94,70,78,87,82,77,81,82,92,73,88,77,83,79,78,91,71,84,80,77,88,67,87,71,76,78,72,86,74,79,70,71,51,86,46,67,46,59,72,39,71,53,68,89,46,79,59,29,15,42,62,34,81,84,41,63,41,45,62,32,67,65,22,56,87,33,38,18,38,42,37,34,33,49,44,79,85,34,68,65,47,66,69,46,46,54,52,40,40,77,68,37,86,65,50,79,75,46,55,53,39,37,40,39,25,48,34,44,14,57,60,28,32,57,42,41,50,68,77,39,74,84,68,76,82,68,69,43,41,30,7,20,67,81,37,58,66,38,50,57,40,48,36,54,44,89,30,41,95,86,69,73,38,69,20,24,27,23,25,29,34,38,33,46,80,34,19,29,61,41,63,25,62,30,94,78,36,67,62,86,60,58,43,27,36,65,68,72,74,103

Sequence (314 aa):
MSQLGSIRYVAATKKSPLAALLLKCHVKPGASKAREGVAAVTDDAVELCVSAQAREGEANKAVVIVLSKALGLAKSDVTITHGLKSRDKTVLISGKVAQGPEGDVISRAQELLKKASKHSFAFLEVYYAYLPVRAFRPAAAMAARTTARRGFHTTRPAFVKAGDPLPDAECLVEGSPGNKVNIAKEFSLNNGLIIGVPAAFSGACSTSHIPSYMKHPKIKDVGQVFVVSVNDAFVMKAWAEQMDPAGDSGFRFLGDPQGVFTKTLDLDFDGTAIFGNDRSKRYALVIENGRVKSAHVEPDNTGTNVSMADKVLG

pLDDT: mean 82.28, std 18.14, range [32.84, 98.38]